Protein AF-A0A2A4M118-F1 (afdb_monomer)

Sequence (216 aa):
MPDFKIQFKVFEGPMDLLLFLVKKQEVDIYEVNMTRLAAQFIEYVELMKQLDLEQAGEFIVMASTLMYIKSRELLPVDEQVEDTEDDDAADPRWDLIRRLVEFKRFKDASDDLQRLEIEREKVYTRRPGSIPIDPLPMGNRLEASIFDLVGAVNELLRRVAEREAAKGEIVEDRWSISEKIVAIRERLGQAGRLKFSELFDGARSRGEVVATFLAL

Secondary structure (DSSP, 8-state):
-----------SSHHHHHHHHHHHTTS-GGG--HHHHHHHHHHHHHHHHTT--TT-HHHHHHHHHHHHHHHHHHS-GGGS---TT-TT---HHHHHHHHHHHHHHHHHHHHHHHHHHHHHHT-PPPPPP----------S-----HHHHHHHHHHHHHHHHHHHHTS---------HHHHHHHHHHHHHHHS---GGGGSTT--SHHHHHHHHHT-

Nearest PDB structures (foldseek):
  3w6j-assembly1_A  TM=7.726E-01  e=1.528E-07  Geobacillus stearothermophilus
  4i98-assembly1_A  TM=7.739E-01  e=1.859E-06  Streptococcus pneumoniae P1031

Radius of gyration: 27.55 Å; Cα contacts (8 Å, |Δi|>4): 90; chains: 1; bounding box: 67×56×70 Å

Solvent-accessible surface area (backbone atoms only — not comparable to full-atom values): 13512 Å² total; per-residue (Å²): 130,88,82,81,79,79,78,72,82,87,61,96,43,56,67,54,48,48,53,50,52,44,59,73,67,77,53,56,78,92,70,58,58,59,61,60,51,35,52,53,49,48,54,51,52,53,60,43,53,78,76,53,70,93,79,48,70,64,45,50,57,50,48,52,52,36,50,50,52,39,51,61,73,72,44,57,82,91,69,49,81,73,67,91,84,49,100,76,67,68,61,72,64,58,58,52,44,52,52,50,54,54,49,48,54,52,51,55,52,47,54,53,49,51,53,51,48,58,59,49,70,74,58,83,77,81,77,79,74,88,70,88,67,77,81,68,88,72,67,96,66,81,88,70,50,73,64,56,52,53,51,53,49,52,55,50,51,52,55,47,51,60,51,44,74,73,44,93,69,90,72,90,68,87,64,56,42,70,60,37,33,52,54,51,51,53,52,42,72,74,57,75,66,78,59,79,67,69,78,49,76,80,56,84,46,71,62,43,48,52,28,48,58,76,34,110

pLDDT: mean 75.34, std 14.45, range [36.56, 95.44]

Structure (mmCIF, N/CA/C/O backbone):
data_AF-A0A2A4M118-F1
#
_entry.id   AF-A0A2A4M118-F1
#
loop_
_atom_site.group_PDB
_atom_site.id
_atom_site.type_symbol
_atom_site.label_atom_id
_atom_site.label_alt_id
_atom_site.label_comp_id
_atom_site.label_asym_id
_atom_site.label_entity_id
_atom_site.label_seq_id
_atom_site.pdbx_PDB_ins_code
_atom_site.Cartn_x
_atom_site.Cartn_y
_atom_site.Cartn_z
_atom_site.occupancy
_atom_site.B_iso_or_equiv
_atom_site.auth_seq_id
_atom_site.auth_comp_id
_atom_site.auth_asym_id
_atom_site.auth_atom_id
_atom_site.pdbx_PDB_model_num
ATOM 1 N N . MET A 1 1 ? 6.206 -31.472 19.819 1.00 39.00 1 MET A N 1
ATOM 2 C CA . MET A 1 1 ? 4.958 -31.058 19.141 1.00 39.00 1 MET A CA 1
ATOM 3 C C . MET A 1 1 ? 5.372 -30.364 17.856 1.00 39.00 1 MET A C 1
ATOM 5 O O . MET A 1 1 ? 6.369 -29.656 17.921 1.00 39.00 1 MET A O 1
ATOM 9 N N . PRO A 1 2 ? 4.746 -30.623 16.698 1.00 37.69 2 PRO A N 1
ATOM 10 C CA . PRO A 1 2 ? 5.131 -29.930 15.475 1.00 37.69 2 PRO A CA 1
ATOM 11 C C . PRO A 1 2 ? 4.794 -28.442 15.628 1.00 37.69 2 PRO A C 1
ATOM 13 O O . PRO A 1 2 ? 3.648 -28.101 15.915 1.00 37.69 2 PRO A O 1
ATOM 16 N N . ASP A 1 3 ? 5.806 -27.585 15.488 1.00 38.34 3 ASP A N 1
ATOM 17 C CA . ASP A 1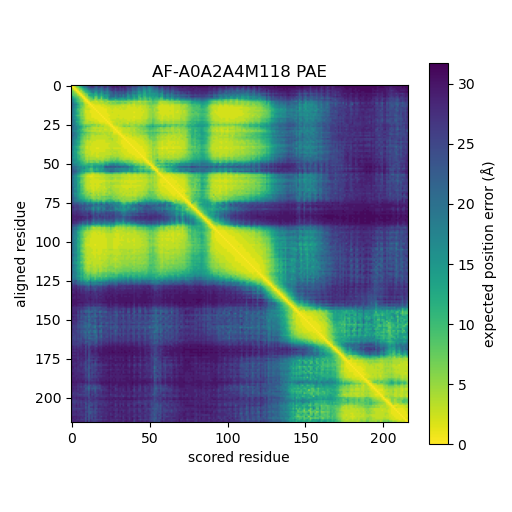 3 ? 5.659 -26.131 15.409 1.00 38.34 3 ASP A CA 1
ATOM 18 C C . ASP A 1 3 ? 4.758 -25.792 14.218 1.00 38.34 3 ASP A C 1
ATOM 20 O O . ASP A 1 3 ? 5.162 -25.898 13.055 1.00 38.34 3 ASP A O 1
ATOM 24 N N . PHE A 1 4 ? 3.515 -25.403 14.493 1.00 36.56 4 PHE A N 1
ATOM 25 C CA . PHE A 1 4 ? 2.652 -24.809 13.483 1.00 36.56 4 PHE A CA 1
ATOM 26 C C . PHE A 1 4 ? 3.193 -23.413 13.164 1.00 36.56 4 PHE A C 1
ATOM 28 O O . PHE A 1 4 ? 2.868 -22.437 13.836 1.00 36.56 4 PHE A O 1
ATOM 35 N N . LYS A 1 5 ? 4.025 -23.306 12.122 1.00 38.84 5 LYS A N 1
ATOM 36 C CA . LYS A 1 5 ? 4.366 -22.016 11.510 1.00 38.84 5 LYS A CA 1
ATOM 37 C C . LYS A 1 5 ? 3.115 -21.450 10.841 1.00 38.84 5 LYS A C 1
ATOM 39 O O . LYS A 1 5 ? 2.825 -21.762 9.688 1.00 38.84 5 LYS A O 1
ATOM 44 N N . ILE A 1 6 ? 2.367 -20.629 11.571 1.00 44.00 6 ILE A N 1
ATOM 45 C CA . ILE A 1 6 ? 1.340 -19.763 10.991 1.00 44.00 6 ILE A CA 1
ATOM 46 C C . ILE A 1 6 ? 2.094 -18.730 10.150 1.00 44.00 6 ILE A C 1
ATOM 48 O O . ILE A 1 6 ? 2.680 -17.791 10.680 1.00 44.00 6 ILE A O 1
ATOM 52 N N . GLN A 1 7 ? 2.169 -18.953 8.838 1.00 45.62 7 GLN A N 1
ATOM 53 C CA . GLN A 1 7 ? 2.727 -17.969 7.917 1.00 45.62 7 GLN A CA 1
ATOM 54 C C . GLN A 1 7 ? 1.735 -16.813 7.800 1.00 45.62 7 GLN A C 1
ATOM 56 O O . GLN A 1 7 ? 0.622 -16.982 7.297 1.00 45.62 7 GLN A O 1
ATOM 61 N N . PHE A 1 8 ? 2.137 -15.642 8.284 1.00 55.69 8 PHE A N 1
ATOM 62 C CA . PHE A 1 8 ? 1.405 -14.406 8.051 1.00 55.69 8 PHE A CA 1
ATOM 63 C C . PHE A 1 8 ? 1.456 -14.075 6.564 1.00 55.69 8 PHE A C 1
ATOM 65 O O . PHE A 1 8 ? 2.487 -14.258 5.913 1.00 55.69 8 PHE A O 1
ATOM 72 N N . LYS A 1 9 ? 0.344 -13.573 6.017 1.00 63.03 9 LYS A N 1
ATOM 73 C CA . LYS A 1 9 ? 0.425 -12.842 4.753 1.00 63.03 9 LYS A CA 1
ATOM 74 C C . LYS A 1 9 ? 1.313 -11.629 5.018 1.00 63.03 9 LYS A C 1
ATOM 76 O O . LYS A 1 9 ? 1.072 -10.903 5.976 1.00 63.03 9 LYS A O 1
ATOM 81 N N . VAL A 1 10 ? 2.357 -11.458 4.213 1.00 68.56 10 VAL A N 1
ATOM 82 C CA . VAL A 1 10 ? 3.201 -10.265 4.278 1.00 68.56 10 VAL A CA 1
ATOM 83 C C . VAL A 1 10 ? 2.352 -9.110 3.761 1.00 68.56 10 VAL A C 1
ATOM 85 O O . VAL A 1 10 ? 1.980 -9.105 2.590 1.00 68.56 10 VAL A O 1
ATOM 88 N N . PHE A 1 11 ? 1.974 -8.200 4.655 1.00 77.25 11 PHE A N 1
ATOM 89 C CA . PHE A 1 11 ? 1.256 -6.979 4.299 1.00 77.25 11 PHE A CA 1
ATOM 90 C C . PHE A 1 11 ? 2.264 -5.878 3.998 1.00 77.25 11 PHE A C 1
ATOM 92 O O . PHE A 1 11 ? 3.274 -5.756 4.688 1.00 77.25 11 PHE A O 1
ATOM 99 N N . GLU A 1 12 ? 1.965 -5.046 3.006 1.00 77.38 12 GLU A N 1
ATOM 100 C CA . GLU A 1 12 ? 2.832 -3.922 2.614 1.00 77.38 12 GLU A CA 1
ATOM 101 C C . GLU A 1 12 ? 2.689 -2.703 3.547 1.00 77.38 12 GLU A C 1
ATOM 103 O O . GLU A 1 12 ? 3.333 -1.680 3.335 1.00 77.38 12 GLU A O 1
ATOM 108 N N . GLY A 1 13 ? 1.839 -2.794 4.577 1.00 86.06 13 GLY A N 1
ATOM 109 C CA . GLY A 1 13 ? 1.644 -1.752 5.585 1.00 86.06 13 GLY A CA 1
ATOM 110 C C . GLY A 1 13 ? 0.314 -1.878 6.343 1.00 86.06 13 GLY A C 1
ATOM 111 O O . GLY A 1 13 ? -0.480 -2.791 6.086 1.00 86.06 13 GLY A O 1
ATOM 112 N N . PRO A 1 14 ? 0.018 -0.944 7.267 1.00 88.19 14 PRO A N 1
ATOM 113 C CA . PRO A 1 14 ? -1.192 -0.995 8.090 1.00 88.19 14 PRO A CA 1
ATOM 114 C C . PRO A 1 14 ? -2.486 -0.800 7.288 1.00 88.19 14 PRO A C 1
ATOM 116 O O . PRO A 1 14 ? -3.517 -1.365 7.645 1.00 88.19 14 PRO A O 1
ATOM 119 N N . MET A 1 15 ? -2.445 -0.031 6.196 1.00 90.19 15 MET A N 1
ATOM 120 C CA . MET A 1 15 ? -3.621 0.207 5.351 1.00 90.19 15 MET A CA 1
ATOM 121 C C . MET A 1 15 ? -4.040 -1.047 4.573 1.00 90.19 15 MET A C 1
ATOM 123 O O . MET A 1 15 ? -5.230 -1.323 4.438 1.00 90.19 15 MET A O 1
ATOM 127 N N . ASP A 1 16 ? -3.065 -1.837 4.121 1.00 88.88 16 ASP A N 1
ATOM 128 C CA . ASP A 1 16 ? -3.297 -3.109 3.432 1.00 88.88 16 ASP A CA 1
ATOM 129 C C . ASP A 1 16 ? -3.915 -4.147 4.382 1.00 88.88 16 ASP A C 1
ATOM 131 O O . ASP A 1 16 ? -4.903 -4.808 4.052 1.00 88.88 16 ASP A O 1
ATOM 135 N N . LEU A 1 17 ? -3.420 -4.204 5.626 1.00 88.56 17 LEU A N 1
ATOM 136 C CA . LEU A 1 17 ? -4.032 -5.018 6.677 1.00 88.56 17 LEU A CA 1
ATOM 137 C C . LEU A 1 17 ? -5.476 -4.582 6.967 1.00 88.56 17 LEU A C 1
ATOM 139 O O . LEU A 1 17 ? -6.367 -5.429 7.057 1.00 88.56 17 LEU A O 1
ATOM 143 N N . LEU A 1 18 ? -5.737 -3.278 7.090 1.00 90.50 18 LEU A N 1
ATOM 144 C CA . LEU A 1 18 ? -7.097 -2.778 7.299 1.00 90.50 18 LEU A CA 1
ATOM 145 C C . LEU A 1 18 ? -8.015 -3.157 6.138 1.00 90.50 18 LEU A C 1
ATOM 147 O O . LEU A 1 18 ? -9.096 -3.690 6.380 1.00 90.50 18 LEU A O 1
ATOM 151 N N . LEU A 1 19 ? -7.580 -2.963 4.892 1.00 90.00 19 LEU A N 1
ATOM 152 C CA . LEU A 1 19 ? -8.358 -3.333 3.711 1.00 90.00 19 LEU A CA 1
ATOM 153 C C . LEU A 1 19 ? -8.676 -4.836 3.690 1.00 90.00 19 LEU A C 1
ATOM 155 O O . LEU A 1 19 ? -9.807 -5.231 3.391 1.00 90.00 19 LEU A O 1
ATOM 159 N N . PHE A 1 20 ? -7.711 -5.678 4.069 1.00 89.50 20 PHE A N 1
ATOM 160 C CA . PHE A 1 20 ? -7.923 -7.114 4.236 1.00 89.50 20 PHE A CA 1
ATOM 161 C C . PHE A 1 20 ? -8.974 -7.430 5.311 1.00 89.50 20 PHE A C 1
ATOM 163 O O . PHE A 1 20 ? -9.851 -8.266 5.077 1.00 89.50 20 PHE A O 1
ATOM 170 N N . LEU A 1 21 ? -8.920 -6.763 6.466 1.00 88.94 21 LEU A N 1
ATOM 171 C CA . LEU A 1 21 ? -9.895 -6.946 7.543 1.00 88.94 21 LEU A CA 1
ATOM 172 C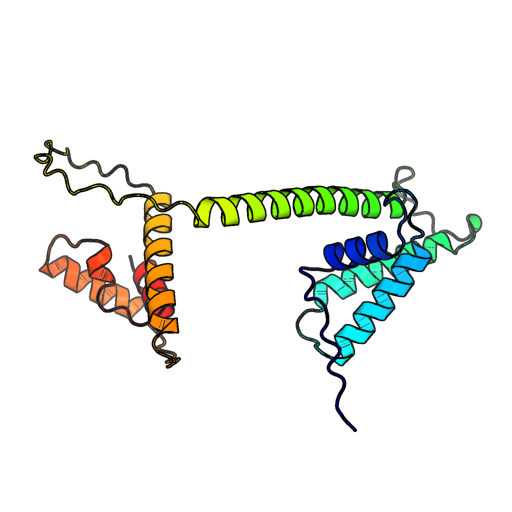 C . LEU A 1 21 ? -11.300 -6.487 7.131 1.00 88.94 21 LEU A C 1
ATOM 174 O O . LEU A 1 21 ? -12.262 -7.205 7.405 1.00 88.94 21 LEU A O 1
ATOM 178 N N . VAL A 1 22 ? -11.428 -5.362 6.416 1.00 89.81 22 VAL A N 1
ATOM 179 C CA . VAL A 1 22 ? -12.720 -4.917 5.863 1.00 89.81 22 VAL A CA 1
ATOM 180 C C . VAL A 1 22 ? -13.265 -5.955 4.884 1.00 89.81 22 VAL A C 1
ATOM 182 O O . VAL A 1 22 ? -14.412 -6.381 5.006 1.00 89.81 22 VAL A O 1
ATOM 185 N N . LYS A 1 23 ? -12.424 -6.453 3.969 1.00 87.62 23 LYS A N 1
ATOM 186 C CA . LYS A 1 23 ? -12.812 -7.498 3.011 1.00 87.62 23 LYS A CA 1
ATOM 187 C C . LYS A 1 23 ? -13.257 -8.790 3.706 1.00 87.62 23 LYS A C 1
ATOM 189 O O . LYS A 1 23 ? -14.189 -9.434 3.240 1.00 87.62 23 LYS A O 1
ATOM 194 N N . LYS A 1 24 ? -12.626 -9.157 4.828 1.00 86.81 24 LYS A N 1
ATOM 195 C CA . LYS A 1 24 ? -12.987 -10.333 5.640 1.00 86.81 24 LYS A CA 1
ATOM 196 C C . LYS A 1 24 ? -14.356 -10.197 6.320 1.00 86.81 24 LYS A C 1
ATOM 198 O O . LYS A 1 24 ? -14.973 -11.214 6.616 1.00 86.81 24 LYS A O 1
ATOM 203 N N . GLN A 1 25 ? -14.812 -8.975 6.593 1.00 85.94 25 GLN A N 1
ATOM 204 C CA . GLN A 1 25 ? -16.131 -8.723 7.181 1.00 85.94 25 GLN A CA 1
ATOM 205 C C . GLN A 1 25 ? -17.271 -8.765 6.149 1.00 85.94 25 GLN A C 1
ATOM 207 O O . GLN A 1 25 ? -18.424 -8.765 6.562 1.00 85.94 25 GLN A O 1
ATOM 212 N N . GLU A 1 26 ? -16.965 -8.821 4.845 1.00 83.38 26 GLU A N 1
ATOM 213 C CA . GLU A 1 26 ? -17.951 -8.846 3.747 1.00 83.38 26 GLU A CA 1
ATOM 214 C C . GLU A 1 26 ? -18.943 -7.664 3.769 1.00 83.38 26 GLU A C 1
ATOM 216 O O . GLU A 1 26 ? -20.076 -7.777 3.308 1.00 83.38 26 GLU A O 1
ATOM 221 N N . VAL A 1 27 ? -18.508 -6.514 4.290 1.00 84.38 27 VAL A N 1
ATOM 222 C CA . VAL A 1 27 ? -19.291 -5.269 4.361 1.00 84.38 27 VAL A CA 1
ATOM 223 C C . VAL A 1 27 ? -18.729 -4.202 3.426 1.00 84.38 27 VAL A C 1
ATOM 225 O O . VAL A 1 27 ? -17.556 -4.254 3.041 1.00 84.38 27 VAL A O 1
ATOM 228 N N . ASP A 1 28 ? -19.556 -3.213 3.077 1.00 85.94 28 ASP A N 1
ATOM 229 C CA . ASP A 1 28 ? -19.074 -2.016 2.392 1.00 85.94 28 ASP A CA 1
ATOM 230 C C . ASP A 1 28 ? -18.078 -1.260 3.294 1.00 85.94 28 ASP A C 1
ATOM 232 O O . ASP A 1 28 ? -18.237 -1.182 4.515 1.00 85.94 28 ASP A O 1
ATOM 236 N N . ILE A 1 29 ? -17.044 -0.684 2.684 1.00 85.12 29 ILE A N 1
ATOM 237 C CA . ILE A 1 29 ? -16.023 0.129 3.353 1.00 85.12 29 ILE A CA 1
ATOM 238 C C . ILE A 1 29 ? -16.666 1.342 4.038 1.00 85.12 29 ILE A C 1
ATOM 240 O O . ILE A 1 29 ? -16.180 1.770 5.084 1.00 85.12 29 ILE A O 1
ATOM 244 N N . TYR A 1 30 ? -17.769 1.866 3.494 1.00 86.50 30 TYR A N 1
ATOM 245 C CA . TYR A 1 30 ? -18.514 2.974 4.102 1.00 86.50 30 TYR A CA 1
ATOM 246 C C . TYR A 1 30 ? -19.354 2.561 5.322 1.00 86.50 30 TYR A C 1
ATOM 248 O O . TYR A 1 30 ? -19.707 3.414 6.132 1.00 86.50 30 TYR A O 1
ATOM 256 N N . GLU A 1 31 ? -19.651 1.270 5.482 1.00 84.81 31 GLU A N 1
ATOM 257 C CA . GLU A 1 31 ? -20.516 0.740 6.549 1.00 84.81 31 GLU A CA 1
ATOM 258 C C . GLU A 1 31 ? -19.735 -0.041 7.618 1.00 84.81 31 GLU A C 1
ATOM 260 O O . GLU A 1 31 ? -20.314 -0.661 8.516 1.00 84.81 31 GLU A O 1
ATOM 265 N N . VAL A 1 32 ? -18.402 -0.025 7.545 1.00 85.56 32 VAL A N 1
ATOM 266 C CA . VAL A 1 32 ? -17.562 -0.811 8.446 1.00 85.56 32 VAL A CA 1
ATOM 267 C C . VAL A 1 32 ? -17.699 -0.354 9.903 1.00 85.56 32 VAL A C 1
ATOM 269 O O . VAL A 1 32 ? -17.632 0.831 10.248 1.00 85.56 32 VAL A O 1
ATOM 272 N N . ASN A 1 33 ? -17.848 -1.327 10.804 1.00 86.00 33 ASN A N 1
ATOM 273 C CA . ASN A 1 33 ? -17.844 -1.067 12.237 1.00 86.00 33 ASN A CA 1
ATOM 274 C C . ASN A 1 33 ? -16.400 -0.835 12.721 1.00 86.00 33 ASN A C 1
ATOM 276 O O . ASN A 1 33 ? -15.624 -1.786 12.861 1.00 86.00 33 ASN A O 1
ATOM 280 N N . MET A 1 34 ? -16.055 0.425 13.004 1.00 84.12 34 MET A N 1
ATOM 281 C CA . MET A 1 34 ? -14.698 0.824 13.400 1.00 84.12 34 MET A CA 1
ATOM 282 C C . MET A 1 34 ? -14.252 0.180 14.705 1.00 84.12 34 MET A C 1
ATOM 284 O O . MET A 1 34 ? -13.118 -0.281 14.806 1.00 84.12 34 MET A O 1
ATOM 288 N N . THR A 1 35 ? -15.149 0.054 15.680 1.00 85.19 35 THR A N 1
ATOM 289 C CA . THR A 1 35 ? -14.856 -0.629 16.942 1.00 85.19 35 THR A CA 1
ATOM 290 C C . THR A 1 35 ? -14.417 -2.088 16.733 1.00 85.19 35 THR A C 1
ATOM 292 O O . THR A 1 35 ? -13.444 -2.540 17.350 1.00 85.19 35 THR A O 1
ATOM 295 N N . ARG A 1 36 ? -15.099 -2.835 15.852 1.00 86.56 36 ARG A N 1
ATOM 296 C CA . ARG A 1 36 ? -14.718 -4.215 15.497 1.00 86.56 36 ARG A CA 1
ATOM 297 C C . ARG A 1 36 ? -13.419 -4.255 14.700 1.00 86.56 36 ARG A C 1
ATOM 299 O O . ARG A 1 36 ? -12.570 -5.098 14.984 1.00 86.56 36 ARG A O 1
ATOM 306 N N . LEU A 1 37 ? -13.258 -3.346 13.740 1.00 88.69 37 LEU A N 1
ATOM 307 C CA . LEU A 1 37 ? -12.054 -3.244 12.918 1.00 88.69 37 LEU A CA 1
ATOM 308 C C . LEU A 1 37 ? -10.812 -2.956 13.776 1.00 88.69 37 LEU A C 1
ATOM 310 O O . LEU A 1 37 ? -9.802 -3.640 13.639 1.00 88.69 37 LEU A O 1
ATOM 314 N N . ALA A 1 38 ? -10.917 -2.019 14.720 1.00 88.69 38 ALA A N 1
ATOM 315 C CA . ALA A 1 38 ? -9.865 -1.679 15.672 1.00 88.69 38 ALA A CA 1
ATOM 316 C C . ALA A 1 38 ? -9.464 -2.880 16.540 1.00 88.69 38 ALA A C 1
ATOM 318 O O . ALA A 1 38 ? -8.277 -3.149 16.707 1.00 88.69 38 ALA A O 1
ATOM 319 N N . ALA A 1 39 ? -10.440 -3.630 17.065 1.00 89.06 39 ALA A N 1
ATOM 320 C CA . ALA A 1 39 ? -10.161 -4.819 17.870 1.00 89.06 39 ALA A CA 1
ATOM 321 C C . ALA A 1 39 ? -9.404 -5.892 17.068 1.00 89.06 39 ALA A C 1
ATOM 323 O O . ALA A 1 39 ? -8.395 -6.410 17.541 1.00 89.06 39 ALA A O 1
ATOM 324 N N . GLN A 1 40 ? -9.849 -6.169 15.838 1.00 88.88 40 GLN A N 1
ATOM 325 C CA . GLN A 1 40 ? -9.202 -7.136 14.946 1.00 88.88 40 GLN A CA 1
ATOM 326 C C . GLN A 1 40 ? -7.800 -6.690 14.521 1.00 88.88 40 GLN A C 1
ATOM 328 O O . GLN A 1 40 ? -6.893 -7.514 14.441 1.00 88.88 40 GLN A O 1
ATOM 333 N N . PHE A 1 41 ? -7.608 -5.396 14.259 1.00 89.62 41 PHE A N 1
ATOM 334 C CA . PHE A 1 41 ? -6.305 -4.843 13.904 1.00 89.62 41 PHE A CA 1
ATOM 335 C C . PHE A 1 41 ? -5.296 -5.027 15.041 1.00 89.62 41 PHE A C 1
ATOM 337 O O . PHE A 1 41 ? -4.197 -5.523 14.809 1.00 89.62 41 PHE A O 1
ATOM 344 N N . ILE A 1 42 ? -5.682 -4.687 16.276 1.00 87.81 42 ILE A N 1
ATOM 345 C CA . ILE A 1 42 ? -4.826 -4.846 17.461 1.00 87.81 42 ILE A CA 1
ATOM 346 C C . ILE A 1 42 ? -4.481 -6.321 17.688 1.00 87.81 42 ILE A C 1
ATOM 348 O O . ILE A 1 42 ? -3.318 -6.634 17.925 1.00 87.81 42 ILE A O 1
ATOM 352 N N . GLU A 1 43 ? -5.459 -7.224 17.576 1.00 87.19 43 GLU A N 1
ATOM 353 C CA . GLU A 1 43 ? -5.233 -8.670 17.700 1.00 87.19 43 GLU A CA 1
ATOM 354 C C . GLU A 1 43 ? -4.202 -9.166 16.676 1.00 87.19 43 GLU A C 1
ATOM 356 O O . GLU A 1 43 ? -3.279 -9.906 17.018 1.00 87.19 43 GLU A O 1
ATOM 361 N N . TYR A 1 44 ? -4.316 -8.707 15.428 1.00 84.19 44 TYR A N 1
ATOM 362 C CA . TYR A 1 44 ? -3.401 -9.091 14.360 1.00 84.19 44 TYR A CA 1
ATOM 363 C C . TYR A 1 44 ? -1.986 -8.542 14.575 1.00 84.19 44 TYR A C 1
ATOM 365 O O . TYR A 1 44 ? -1.007 -9.266 14.397 1.00 84.19 44 TYR A O 1
ATOM 373 N N . VAL A 1 45 ? -1.872 -7.281 14.999 1.00 82.00 45 VAL A N 1
ATOM 374 C CA . VAL A 1 45 ? -0.584 -6.650 15.319 1.00 82.00 45 VAL A CA 1
ATOM 375 C C . VAL A 1 45 ? 0.090 -7.346 16.499 1.00 82.00 45 VAL A C 1
ATOM 377 O O . VAL A 1 45 ? 1.298 -7.563 16.463 1.00 82.00 45 VAL A O 1
ATOM 380 N N . GLU A 1 46 ? -0.660 -7.729 17.530 1.00 81.31 46 GLU A N 1
ATOM 381 C CA . GLU A 1 46 ? -0.099 -8.426 18.689 1.00 81.31 46 GLU A CA 1
ATOM 382 C C . GLU A 1 46 ? 0.410 -9.824 18.320 1.00 81.31 46 GLU A C 1
ATOM 384 O O . GLU A 1 46 ? 1.486 -10.237 18.754 1.00 81.31 46 GLU A O 1
ATOM 389 N N . LEU A 1 47 ? -0.311 -10.519 17.440 1.00 79.44 47 LEU A N 1
ATOM 390 C CA . LEU A 1 47 ? 0.112 -11.808 16.909 1.00 79.44 47 LEU A CA 1
ATOM 391 C C . LEU A 1 47 ? 1.363 -11.688 16.016 1.00 79.44 47 LEU A C 1
ATOM 393 O O . LEU A 1 47 ? 2.240 -12.548 16.073 1.00 79.44 47 LEU A O 1
ATOM 397 N N . MET A 1 48 ? 1.488 -10.602 15.244 1.00 72.88 48 MET A N 1
ATOM 398 C CA . MET A 1 48 ? 2.702 -10.298 14.476 1.00 72.88 48 MET A CA 1
ATOM 399 C C . MET A 1 48 ? 3.897 -9.969 15.379 1.00 72.88 48 MET A C 1
ATOM 401 O O . MET A 1 48 ? 4.987 -10.483 15.142 1.00 72.88 48 MET A O 1
ATOM 405 N N . LYS A 1 49 ? 3.705 -9.176 16.443 1.00 71.88 49 LYS A N 1
ATOM 406 C CA . LYS A 1 49 ? 4.774 -8.816 17.397 1.00 71.88 49 LYS A CA 1
ATOM 407 C C . LYS A 1 49 ? 5.400 -10.020 18.096 1.00 71.88 49 LYS A C 1
ATOM 409 O O . LYS A 1 49 ? 6.569 -9.967 18.462 1.00 71.88 49 LYS A O 1
ATOM 414 N N . GLN A 1 50 ? 4.636 -11.093 18.303 1.00 67.88 50 GLN A N 1
ATOM 415 C CA . GLN A 1 50 ? 5.161 -12.337 18.874 1.00 67.88 50 GLN A CA 1
ATOM 416 C C . GLN A 1 50 ? 6.149 -13.051 17.939 1.00 67.88 50 GLN A C 1
ATOM 418 O O . GLN A 1 50 ? 6.887 -13.923 18.395 1.00 67.88 50 GLN A O 1
ATOM 423 N N . LEU A 1 51 ? 6.156 -12.700 16.650 1.00 60.22 51 LEU A N 1
ATOM 424 C CA . LEU A 1 51 ? 6.906 -13.393 15.606 1.00 60.22 51 LEU A CA 1
ATOM 425 C C . LEU A 1 51 ? 7.981 -12.520 14.955 1.00 60.22 51 LEU A C 1
ATOM 427 O O . LEU A 1 51 ? 8.982 -13.079 14.515 1.00 60.22 51 LEU A O 1
ATOM 431 N N . ASP A 1 52 ? 7.811 -11.193 14.914 1.00 62.00 52 ASP A N 1
ATOM 432 C CA . ASP A 1 52 ? 8.822 -10.273 14.383 1.00 62.00 52 ASP A CA 1
ATOM 433 C C . ASP A 1 52 ? 8.617 -8.818 14.864 1.00 62.00 52 ASP A C 1
ATOM 435 O O . ASP A 1 52 ? 7.497 -8.299 14.851 1.00 62.00 52 ASP A O 1
ATOM 439 N N . LEU A 1 53 ? 9.690 -8.145 15.301 1.00 53.00 53 LEU A N 1
ATOM 440 C CA . LEU A 1 53 ? 9.641 -6.813 15.941 1.00 53.00 53 LEU A CA 1
ATOM 441 C C . LEU A 1 53 ? 10.111 -5.675 15.011 1.00 53.00 53 LEU A C 1
ATOM 443 O O . LEU A 1 53 ? 9.804 -4.510 15.267 1.00 53.00 53 LEU A O 1
ATOM 447 N N . GLU A 1 54 ? 10.838 -5.980 13.932 1.00 58.69 54 GLU A N 1
ATOM 448 C CA . GLU A 1 54 ? 11.582 -4.969 13.158 1.00 58.69 54 GLU A CA 1
ATOM 449 C C . GLU A 1 54 ? 10.707 -4.039 12.293 1.00 58.69 54 GLU A C 1
ATOM 451 O O . GLU A 1 54 ? 11.173 -2.980 11.877 1.00 58.69 54 GLU A O 1
ATOM 456 N N . GLN A 1 55 ? 9.427 -4.361 12.062 1.00 57.38 55 GLN A N 1
ATOM 457 C CA . GLN A 1 55 ? 8.586 -3.673 11.064 1.00 57.38 55 GLN A CA 1
ATOM 458 C C . GLN A 1 55 ? 7.418 -2.839 11.649 1.00 57.38 55 GLN A C 1
ATOM 460 O O . GLN A 1 55 ? 6.499 -2.451 10.931 1.00 57.38 55 GLN A O 1
ATOM 465 N N . ALA A 1 56 ? 7.408 -2.553 12.957 1.00 62.44 56 ALA A N 1
ATOM 466 C CA . ALA A 1 56 ? 6.171 -2.178 13.664 1.00 62.44 56 ALA A CA 1
ATOM 467 C C . ALA A 1 56 ? 5.857 -0.669 13.817 1.00 62.44 56 ALA A C 1
ATOM 469 O O . ALA A 1 56 ? 4.806 -0.336 14.367 1.00 62.44 56 ALA A O 1
ATOM 470 N N . GLY A 1 57 ? 6.711 0.255 13.360 1.00 75.19 57 GLY A N 1
ATOM 471 C CA . GLY A 1 57 ? 6.523 1.698 13.608 1.00 75.19 57 GLY A CA 1
ATOM 472 C C . GLY A 1 57 ? 5.186 2.245 13.087 1.00 75.19 57 GLY A C 1
ATOM 473 O O . GLY A 1 57 ? 4.409 2.838 13.836 1.00 75.19 57 GLY A O 1
ATOM 474 N N . GLU A 1 58 ? 4.872 1.976 11.821 1.00 81.06 58 GLU A N 1
ATOM 475 C CA . GLU A 1 58 ? 3.637 2.446 11.176 1.00 81.06 58 GLU A CA 1
ATOM 476 C C . GLU A 1 58 ? 2.379 1.763 11.735 1.00 81.06 58 GLU A C 1
ATOM 478 O O . GLU A 1 58 ? 1.324 2.388 11.868 1.00 81.06 58 GLU A O 1
ATOM 483 N N . PHE A 1 59 ? 2.490 0.491 12.131 1.00 85.31 59 PHE A N 1
ATOM 484 C CA . PHE A 1 59 ? 1.391 -0.256 12.745 1.00 85.31 59 PHE A CA 1
ATOM 485 C C . PHE A 1 59 ? 1.021 0.289 14.125 1.00 85.31 59 PHE A C 1
ATOM 487 O O . PHE A 1 59 ? -0.162 0.330 14.459 1.00 85.31 59 PHE A O 1
ATOM 494 N N . ILE A 1 60 ? 1.998 0.747 14.915 1.00 82.44 60 ILE A N 1
ATOM 495 C CA . ILE A 1 60 ? 1.740 1.361 16.226 1.00 82.44 60 ILE A CA 1
ATOM 496 C C . ILE A 1 60 ? 0.993 2.688 16.065 1.00 82.44 60 ILE A C 1
ATOM 498 O O . ILE A 1 60 ? 0.026 2.929 16.786 1.00 82.44 60 ILE A O 1
ATOM 502 N N . VAL A 1 61 ? 1.395 3.518 15.097 1.00 87.25 61 VAL A N 1
ATOM 503 C CA . VAL A 1 61 ? 0.705 4.784 14.789 1.00 87.25 61 VAL A CA 1
ATOM 504 C C . VAL A 1 61 ? -0.734 4.529 14.334 1.00 87.25 61 VAL A C 1
ATOM 506 O O . VAL A 1 61 ? -1.662 5.235 14.732 1.00 87.25 61 VAL A O 1
ATOM 509 N N . MET A 1 62 ? -0.962 3.489 13.530 1.00 89.62 62 MET A N 1
ATOM 510 C CA . MET A 1 62 ? -2.325 3.123 13.148 1.00 89.62 62 MET A CA 1
ATOM 511 C C . MET A 1 62 ? -3.127 2.567 14.334 1.00 89.62 62 MET A C 1
ATOM 513 O O . MET A 1 62 ? -4.296 2.912 14.502 1.00 89.62 62 MET A O 1
ATOM 517 N N . ALA A 1 63 ? -2.508 1.756 15.198 1.00 88.19 63 ALA A N 1
ATOM 518 C CA . ALA A 1 63 ? -3.161 1.223 16.391 1.00 88.19 63 ALA A CA 1
ATOM 519 C C . ALA A 1 63 ? -3.608 2.343 17.343 1.00 88.19 63 ALA A C 1
ATOM 521 O O . ALA A 1 63 ? -4.739 2.306 17.825 1.00 88.19 63 ALA A O 1
ATOM 522 N N . SER A 1 64 ? -2.769 3.359 17.576 1.00 88.56 64 SER A N 1
ATOM 523 C CA . SER A 1 64 ? -3.145 4.512 18.404 1.00 88.56 64 SER A CA 1
ATOM 524 C C . SER A 1 64 ? -4.288 5.315 17.776 1.00 88.56 64 SER A C 1
ATOM 526 O O . SER A 1 64 ? -5.227 5.682 18.480 1.00 88.56 64 SER A O 1
ATOM 528 N N . THR A 1 65 ? -4.267 5.504 16.453 1.00 89.12 65 THR A N 1
ATOM 529 C CA . THR A 1 65 ? -5.350 6.173 15.709 1.00 89.12 65 THR A CA 1
ATOM 530 C C . THR A 1 65 ? -6.680 5.428 15.873 1.00 89.12 65 THR A C 1
ATOM 532 O O . THR A 1 65 ? -7.706 6.030 16.184 1.00 89.12 65 THR A O 1
ATOM 535 N N . LEU A 1 66 ? -6.670 4.101 15.736 1.00 88.94 66 LEU A N 1
ATOM 536 C CA . LEU A 1 66 ? -7.863 3.266 15.907 1.00 88.94 66 LEU A CA 1
ATOM 537 C C . LEU A 1 66 ? -8.363 3.245 17.356 1.00 88.94 66 LEU A C 1
ATOM 539 O O . LEU A 1 66 ? -9.572 3.241 17.584 1.00 88.94 66 LEU A O 1
ATOM 543 N N . MET A 1 67 ? -7.455 3.252 18.338 1.00 87.19 67 MET A N 1
ATOM 544 C CA . MET A 1 67 ? -7.818 3.379 19.753 1.00 87.19 67 MET A CA 1
ATOM 545 C C . MET A 1 67 ? -8.473 4.730 20.048 1.00 87.19 67 MET A C 1
ATOM 547 O O . MET A 1 67 ? -9.478 4.761 20.755 1.00 87.19 67 MET A O 1
ATOM 551 N N . TYR A 1 68 ? -7.952 5.821 19.481 1.00 85.75 68 TYR A N 1
ATOM 552 C CA . TYR A 1 68 ? -8.540 7.155 19.604 1.00 85.75 68 TYR A CA 1
ATOM 553 C C . TYR A 1 68 ? -9.959 7.202 19.020 1.00 85.75 68 TYR A C 1
ATOM 555 O O . TYR A 1 68 ? -10.891 7.618 19.709 1.00 85.75 68 TYR A O 1
ATOM 563 N N . ILE A 1 69 ? -10.144 6.677 17.802 1.00 84.50 69 ILE A N 1
ATOM 564 C CA . ILE A 1 69 ? -11.465 6.574 17.158 1.00 84.50 69 ILE A CA 1
ATOM 565 C C . ILE A 1 69 ? -12.426 5.758 18.032 1.00 84.50 69 ILE A C 1
ATOM 567 O O . ILE A 1 69 ? -13.527 6.214 18.331 1.00 84.50 69 ILE A O 1
ATOM 571 N N . LYS A 1 70 ? -11.999 4.582 18.509 1.00 84.12 70 LYS A N 1
ATOM 572 C CA . LYS A 1 70 ? -12.820 3.719 19.371 1.00 84.12 70 LYS A CA 1
ATOM 573 C C . LYS A 1 70 ? -13.184 4.396 20.697 1.00 84.12 70 LYS A C 1
ATOM 575 O O . LYS A 1 70 ? -14.297 4.219 21.179 1.00 84.12 70 LYS A O 1
ATOM 580 N N . SER A 1 71 ? -12.262 5.149 21.298 1.00 84.56 71 SER A N 1
ATOM 581 C CA . SER A 1 71 ? -12.525 5.877 22.542 1.00 84.56 71 SER A CA 1
ATOM 582 C C . SER A 1 71 ? -13.592 6.950 22.340 1.00 84.56 71 SER A C 1
ATOM 584 O O . SER A 1 71 ? -14.512 7.028 23.146 1.00 84.56 71 SER A O 1
ATOM 586 N N . ARG A 1 72 ? -13.510 7.736 21.255 1.00 79.94 72 ARG A N 1
ATOM 587 C CA . ARG A 1 72 ? -14.522 8.757 20.928 1.00 79.94 72 ARG A CA 1
ATOM 588 C C . ARG A 1 72 ? -15.887 8.146 20.610 1.00 79.94 72 ARG A C 1
ATOM 590 O O . ARG A 1 72 ? -16.891 8.685 21.053 1.00 79.94 72 ARG A O 1
ATOM 597 N N . GLU A 1 73 ? -15.932 7.014 19.902 1.00 77.31 73 GLU A N 1
ATOM 598 C CA . GLU A 1 73 ? -17.191 6.317 19.586 1.00 77.31 73 GLU A CA 1
ATOM 599 C C . GLU A 1 73 ? -17.930 5.780 20.819 1.00 77.31 73 GLU A C 1
ATOM 601 O O . GLU A 1 73 ? -19.156 5.682 20.805 1.00 77.31 73 GLU A O 1
ATOM 606 N N . LEU A 1 74 ? -17.196 5.362 21.854 1.00 77.06 74 LEU A N 1
ATOM 607 C CA . LEU A 1 74 ? -17.775 4.739 23.046 1.00 77.06 74 LEU A CA 1
ATOM 608 C C . LEU A 1 74 ? -18.166 5.750 24.132 1.00 77.06 74 LEU A C 1
ATOM 610 O O . LEU A 1 74 ? -18.914 5.384 25.040 1.00 77.06 74 LEU A O 1
ATOM 614 N N . LEU A 1 75 ? -17.660 6.983 24.064 1.00 75.06 75 LEU A N 1
ATOM 615 C CA . LEU A 1 75 ? -17.957 8.027 25.042 1.00 75.06 75 LEU A CA 1
ATOM 616 C C . LEU A 1 75 ? -19.340 8.655 24.780 1.00 75.06 75 LEU A C 1
ATOM 618 O O . LEU A 1 75 ? -19.659 8.959 23.624 1.00 75.06 75 LEU A O 1
ATOM 622 N N . PRO A 1 76 ? -20.157 8.880 25.831 1.00 66.94 76 PRO A N 1
ATOM 623 C CA . PRO A 1 76 ? -21.368 9.693 25.738 1.00 66.94 76 PRO A CA 1
ATOM 624 C C . PRO A 1 76 ? -2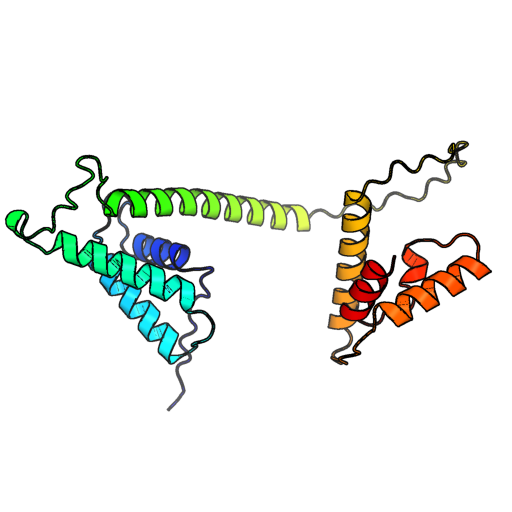1.047 11.066 25.142 1.00 66.94 76 PRO A C 1
ATOM 626 O O . PRO A 1 76 ? -19.989 11.616 25.430 1.00 66.94 76 PRO A O 1
ATOM 629 N N . VAL A 1 77 ? -21.963 11.626 24.344 1.00 63.34 77 VAL A N 1
ATOM 630 C CA . VAL A 1 77 ? -21.756 12.906 23.632 1.00 63.34 77 VAL A CA 1
ATOM 631 C C . VAL A 1 77 ? -21.340 14.034 24.590 1.00 63.34 77 VAL A C 1
ATOM 633 O O . VAL A 1 77 ? -20.494 14.841 24.237 1.00 63.34 77 VAL A O 1
ATOM 636 N N . ASP A 1 78 ? -21.837 14.013 25.831 1.00 59.91 78 ASP A N 1
ATOM 637 C CA . ASP A 1 78 ? -21.530 15.006 26.872 1.00 59.91 78 ASP A CA 1
ATOM 638 C C . ASP A 1 78 ? -20.121 14.867 27.497 1.00 59.91 78 ASP A C 1
ATOM 640 O O . ASP A 1 78 ? -19.644 15.788 28.156 1.00 59.91 78 ASP A O 1
ATOM 644 N N . GLU A 1 79 ? -19.455 13.718 27.330 1.00 57.97 79 GLU A N 1
ATOM 645 C CA . GLU A 1 79 ? -18.091 13.449 27.828 1.00 57.97 79 GLU A CA 1
ATOM 646 C C . GLU A 1 79 ? -17.044 13.449 26.703 1.00 57.97 79 GLU A C 1
ATOM 648 O O . GLU A 1 79 ? -15.862 13.174 26.937 1.00 57.97 79 GLU A O 1
ATOM 653 N N . GLN A 1 80 ? -17.459 13.737 25.467 1.00 60.53 80 GLN A N 1
ATOM 654 C CA . GLN A 1 80 ? -16.516 13.936 24.378 1.00 60.53 80 GLN A CA 1
ATOM 655 C C . GLN A 1 80 ? -15.750 15.227 24.654 1.00 60.53 80 GLN A C 1
ATOM 657 O O . GLN A 1 80 ? -16.339 16.278 24.884 1.00 60.53 80 GLN A O 1
ATOM 662 N N . VAL A 1 81 ? -14.420 15.138 24.667 1.00 58.47 81 VAL A N 1
ATOM 663 C CA . VAL A 1 81 ? -13.567 16.325 24.725 1.00 58.47 81 VAL A CA 1
ATOM 664 C C . VAL A 1 81 ? -13.870 17.128 23.462 1.00 58.47 81 VAL A C 1
ATOM 666 O O . VAL A 1 81 ? -13.475 16.719 22.371 1.00 58.47 81 VAL A O 1
ATOM 669 N N . GLU A 1 82 ? -14.640 18.207 23.597 1.00 54.34 82 GLU A N 1
ATOM 670 C CA . GLU A 1 82 ? -14.773 19.214 22.551 1.00 54.34 82 GLU A CA 1
ATOM 671 C C . GLU A 1 82 ? -13.369 19.780 22.325 1.00 54.34 82 GLU A C 1
ATOM 673 O O . GLU A 1 82 ? -12.788 20.403 23.216 1.00 54.34 82 GLU A O 1
ATOM 678 N N . ASP A 1 83 ? -12.783 19.507 21.157 1.00 52.91 83 ASP A N 1
ATOM 679 C CA . ASP A 1 83 ? -11.610 20.243 20.702 1.00 52.91 83 ASP A CA 1
ATOM 680 C C . ASP A 1 83 ? -12.076 21.695 20.526 1.00 52.91 83 ASP A C 1
ATOM 682 O O . ASP A 1 83 ? -12.726 22.038 19.543 1.00 52.91 83 ASP A O 1
ATOM 686 N N . THR A 1 84 ? -11.804 22.542 21.521 1.00 45.28 84 THR A N 1
ATOM 687 C CA . THR A 1 84 ? -12.309 23.922 21.652 1.00 45.28 84 THR A CA 1
ATOM 688 C C . THR A 1 84 ? -11.840 24.901 20.562 1.00 45.28 84 THR A C 1
ATOM 690 O O . THR A 1 84 ? -11.902 26.109 20.776 1.00 45.28 84 THR A O 1
ATOM 693 N N . GLU A 1 85 ? -11.363 24.437 19.406 1.00 46.19 85 GLU A N 1
ATOM 694 C CA . GLU A 1 85 ? -10.851 25.312 18.343 1.00 46.19 85 GLU A CA 1
ATOM 695 C C . GLU A 1 85 ? -11.343 25.013 16.918 1.00 46.19 85 GLU A C 1
ATOM 697 O O . GLU A 1 85 ? -11.126 25.868 16.070 1.00 46.19 85 GLU A O 1
ATOM 702 N N . ASP A 1 86 ? -12.077 23.928 16.637 1.00 44.56 86 ASP A N 1
ATOM 703 C CA . ASP A 1 86 ? -12.624 23.695 15.287 1.00 44.56 86 ASP A CA 1
ATOM 704 C C . ASP A 1 86 ? -13.964 22.933 15.325 1.00 44.56 86 ASP A C 1
ATOM 706 O O . ASP A 1 86 ? -14.007 21.703 15.298 1.00 44.56 86 ASP A O 1
ATOM 710 N N . ASP A 1 87 ? -15.078 23.671 15.286 1.00 45.28 87 ASP A N 1
ATOM 711 C CA . ASP A 1 87 ? -16.436 23.134 15.047 1.00 45.28 87 ASP 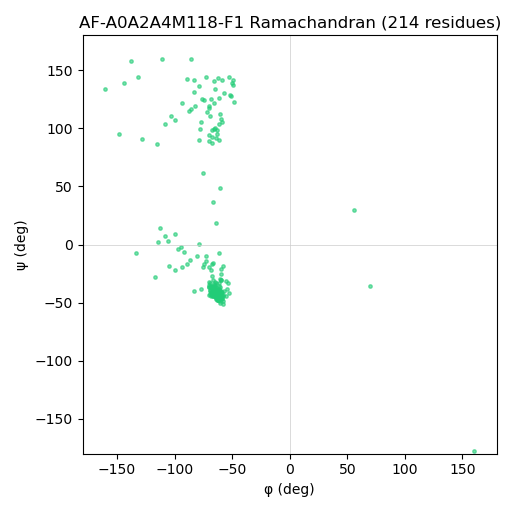A CA 1
ATOM 712 C C . ASP A 1 87 ? -16.583 22.450 13.661 1.00 45.28 87 ASP A C 1
ATOM 714 O O . ASP A 1 87 ? -17.595 21.812 13.374 1.00 45.28 87 ASP A O 1
ATOM 718 N N . ASP A 1 88 ? -15.557 22.550 12.805 1.00 47.56 88 ASP A N 1
ATOM 719 C CA . ASP A 1 88 ? -15.452 21.904 11.491 1.00 47.56 88 ASP A CA 1
ATOM 720 C C . ASP A 1 88 ? -14.582 20.626 11.505 1.00 47.56 88 ASP A C 1
ATOM 722 O O . ASP A 1 88 ? -14.272 20.075 10.440 1.00 47.56 88 ASP A O 1
ATOM 726 N N . ALA A 1 89 ? -14.167 20.127 12.678 1.00 55.25 89 ALA A N 1
ATOM 727 C CA . ALA A 1 89 ? -13.397 18.888 12.783 1.00 55.25 89 ALA A CA 1
ATOM 728 C C . ALA A 1 89 ? -14.227 17.692 12.276 1.00 55.25 89 ALA A C 1
ATOM 730 O O . ALA A 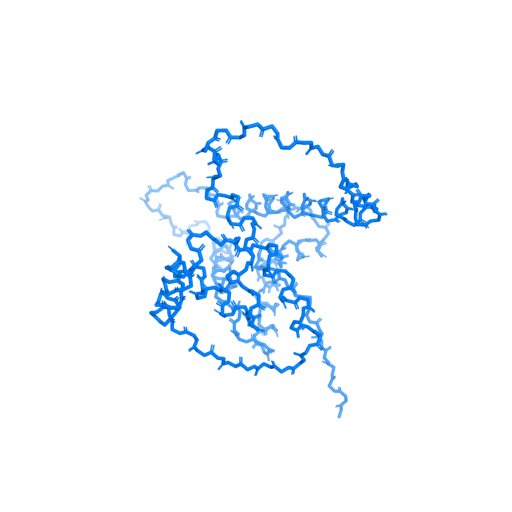1 89 ? -15.035 17.104 12.997 1.00 55.25 89 ALA A O 1
ATOM 731 N N . ALA A 1 90 ? -14.028 17.340 11.002 1.00 60.97 90 ALA A N 1
ATOM 732 C CA . ALA A 1 90 ? -14.638 16.181 10.367 1.00 60.97 90 ALA A CA 1
ATOM 733 C C . ALA A 1 90 ? -14.446 14.934 11.245 1.00 60.97 90 ALA A C 1
ATOM 735 O O . ALA A 1 90 ? -13.364 14.714 11.789 1.00 60.97 90 ALA A O 1
ATOM 736 N N . ASP A 1 91 ? -15.497 14.115 11.378 1.00 73.75 91 ASP A N 1
ATOM 737 C CA . ASP A 1 91 ? -15.444 12.883 12.172 1.00 73.75 91 ASP A CA 1
ATOM 738 C C . ASP A 1 91 ? -14.186 12.078 11.778 1.00 73.75 91 ASP A C 1
ATOM 740 O O . ASP A 1 91 ? -14.027 11.732 10.598 1.00 73.75 91 ASP A O 1
ATOM 744 N N . PRO A 1 92 ? -13.291 11.753 12.732 1.00 75.81 92 PRO A N 1
ATOM 745 C CA . PRO A 1 92 ? -12.034 11.060 12.447 1.00 75.81 92 PRO A CA 1
ATOM 746 C C . PRO A 1 92 ? -12.243 9.705 11.749 1.00 75.81 92 PRO A C 1
ATOM 748 O O . PRO A 1 92 ? -11.329 9.180 11.102 1.00 75.81 92 PRO A O 1
ATOM 751 N N . ARG A 1 93 ? -13.454 9.136 11.824 1.00 81.94 93 ARG A N 1
ATOM 752 C CA . ARG A 1 93 ? -13.849 7.956 11.047 1.00 81.94 93 ARG A CA 1
ATOM 753 C C . ARG A 1 93 ? -13.858 8.221 9.546 1.00 81.94 93 ARG A C 1
ATOM 755 O O . ARG A 1 93 ? -13.362 7.384 8.789 1.00 81.94 93 ARG A O 1
ATOM 762 N N . TRP A 1 94 ? -14.415 9.351 9.112 1.00 84.50 94 TRP A N 1
ATOM 763 C CA . TRP A 1 94 ? -14.540 9.693 7.693 1.00 84.50 94 TRP A CA 1
ATOM 764 C C . TRP A 1 94 ? -13.176 9.890 7.044 1.00 84.50 94 TRP A C 1
ATOM 766 O O . TRP A 1 94 ? -12.965 9.432 5.919 1.00 84.50 94 TRP A O 1
ATOM 776 N N . ASP A 1 95 ? -12.227 10.467 7.774 1.00 86.88 95 ASP A N 1
ATOM 777 C CA . ASP A 1 95 ? -10.846 10.599 7.315 1.00 86.88 95 ASP A CA 1
ATOM 778 C C . ASP A 1 95 ? -10.179 9.242 7.079 1.00 86.88 95 ASP A C 1
ATOM 780 O O . ASP A 1 95 ? -9.531 9.034 6.045 1.00 86.88 95 ASP A O 1
ATOM 784 N N . LEU A 1 96 ? -10.364 8.284 7.994 1.00 87.81 96 LEU A N 1
ATOM 785 C CA . LEU A 1 96 ? -9.810 6.940 7.826 1.00 87.81 96 LEU A CA 1
ATOM 786 C C . LEU A 1 96 ? -10.477 6.193 6.661 1.00 87.81 96 LEU A C 1
ATOM 788 O O . LEU A 1 96 ? -9.778 5.585 5.848 1.00 87.81 96 LEU A O 1
ATOM 792 N N . ILE A 1 97 ? -11.805 6.277 6.538 1.00 89.19 97 ILE A N 1
ATOM 793 C CA . ILE A 1 97 ? -12.555 5.680 5.421 1.00 89.19 97 ILE A CA 1
ATOM 794 C C . ILE A 1 97 ? -12.081 6.263 4.088 1.00 89.19 97 ILE A C 1
ATOM 796 O O . ILE A 1 97 ? -11.823 5.517 3.142 1.00 89.19 97 ILE A O 1
ATOM 800 N N . ARG A 1 98 ? -11.898 7.584 4.006 1.00 90.25 98 ARG A N 1
ATOM 801 C CA . ARG A 1 98 ? -11.400 8.251 2.799 1.00 90.25 98 ARG A CA 1
ATOM 802 C C . ARG A 1 98 ? -10.027 7.719 2.388 1.00 90.25 98 ARG A C 1
ATOM 804 O O . ARG A 1 98 ? -9.838 7.381 1.219 1.00 90.25 98 ARG A O 1
ATOM 811 N N . ARG A 1 99 ? -9.097 7.596 3.341 1.00 90.38 99 ARG A N 1
ATOM 812 C CA . ARG A 1 99 ? -7.758 7.030 3.092 1.00 90.38 99 ARG A CA 1
ATOM 813 C C . ARG A 1 99 ? -7.826 5.563 2.654 1.00 90.38 99 ARG A C 1
ATOM 815 O O . ARG A 1 99 ? -7.100 5.179 1.742 1.00 90.38 99 ARG A O 1
ATOM 822 N N . LEU A 1 100 ? -8.718 4.762 3.245 1.00 91.12 100 LEU A N 1
ATOM 823 C CA . LEU A 1 100 ? -8.948 3.367 2.843 1.00 91.12 100 LEU A CA 1
ATOM 824 C C . LEU A 1 100 ? -9.451 3.255 1.401 1.00 91.12 100 LEU A C 1
ATOM 826 O O . LEU A 1 100 ? -8.956 2.426 0.637 1.00 91.12 100 LEU A O 1
ATOM 830 N N . VAL A 1 101 ? -10.415 4.093 1.015 1.00 92.31 101 VAL A N 1
ATOM 831 C CA . VAL A 1 101 ? -10.962 4.117 -0.349 1.00 92.31 101 VAL A CA 1
ATOM 832 C C . VAL A 1 101 ? -9.896 4.538 -1.357 1.00 92.31 101 VAL A C 1
ATOM 834 O O . VAL A 1 101 ? -9.773 3.923 -2.416 1.00 92.31 101 VAL A O 1
ATOM 837 N N . GLU A 1 102 ? -9.103 5.560 -1.041 1.00 92.75 102 GLU A N 1
ATOM 838 C CA . GLU A 1 102 ? -8.003 6.001 -1.897 1.00 92.75 102 GLU A CA 1
ATOM 839 C C . GLU A 1 102 ? -6.940 4.911 -2.059 1.00 92.75 102 GLU A C 1
ATOM 841 O O . GLU A 1 102 ? -6.575 4.571 -3.185 1.00 92.75 102 GLU A O 1
ATOM 846 N N . PHE A 1 103 ? -6.516 4.294 -0.956 1.00 93.00 103 PHE A N 1
ATOM 847 C CA . PHE A 1 103 ? -5.559 3.194 -0.990 1.00 93.00 103 PHE A CA 1
ATOM 848 C C . PHE A 1 103 ? -6.079 2.007 -1.806 1.00 93.00 103 PHE A C 1
ATOM 850 O O . PHE A 1 103 ? -5.351 1.479 -2.645 1.00 93.00 103 PHE A O 1
ATOM 857 N N . LYS A 1 104 ? -7.355 1.632 -1.637 1.00 92.25 104 LYS A N 1
ATOM 858 C CA . LYS A 1 104 ? -7.989 0.579 -2.441 1.00 92.25 104 LYS A CA 1
ATOM 859 C C . LYS A 1 104 ? -7.890 0.872 -3.936 1.00 92.25 104 LYS A C 1
ATOM 861 O O . LYS A 1 104 ? -7.529 -0.018 -4.694 1.00 92.25 104 LYS A O 1
ATOM 866 N N . ARG A 1 105 ? -8.146 2.114 -4.364 1.00 93.44 105 ARG A N 1
ATOM 867 C CA . ARG A 1 105 ? -8.036 2.491 -5.785 1.00 93.44 105 ARG A CA 1
ATOM 868 C C . ARG A 1 105 ? -6.625 2.271 -6.330 1.00 93.44 105 ARG A C 1
ATOM 870 O O . ARG A 1 105 ? -6.482 1.791 -7.451 1.00 93.44 105 ARG A O 1
ATOM 877 N N . PHE A 1 106 ? -5.594 2.613 -5.558 1.00 93.31 106 PHE A N 1
ATOM 878 C CA . PHE A 1 106 ? -4.206 2.368 -5.955 1.00 93.31 106 PHE A CA 1
ATOM 879 C C . PHE A 1 106 ? -3.845 0.885 -5.935 1.00 93.31 106 PHE A C 1
ATOM 881 O O . PHE A 1 106 ? -3.122 0.437 -6.824 1.00 93.31 106 PHE A O 1
ATOM 888 N N . LYS A 1 107 ? -4.364 0.119 -4.971 1.00 91.00 107 LYS A N 1
ATOM 889 C CA . LYS A 1 107 ? -4.159 -1.331 -4.917 1.00 91.00 107 LYS A CA 1
ATOM 890 C C . LYS A 1 107 ? -4.780 -2.015 -6.136 1.00 91.00 107 LYS A C 1
ATOM 892 O O . LYS A 1 107 ? -4.074 -2.728 -6.837 1.00 91.00 107 LYS A O 1
ATOM 897 N N . ASP A 1 108 ? -6.025 -1.678 -6.470 1.00 92.44 108 ASP A N 1
ATOM 898 C CA . ASP A 1 108 ? -6.725 -2.202 -7.650 1.00 92.44 108 ASP A CA 1
ATOM 899 C C . ASP A 1 108 ? -5.978 -1.840 -8.953 1.00 92.44 108 ASP A C 1
ATOM 901 O O . ASP A 1 108 ? -5.770 -2.687 -9.821 1.00 92.44 108 ASP A O 1
ATOM 905 N N . ALA A 1 109 ? -5.499 -0.596 -9.076 1.00 94.31 109 ALA A N 1
ATOM 906 C CA . ALA A 1 109 ? -4.693 -0.172 -10.223 1.00 94.31 109 ALA A CA 1
ATOM 907 C C . ALA A 1 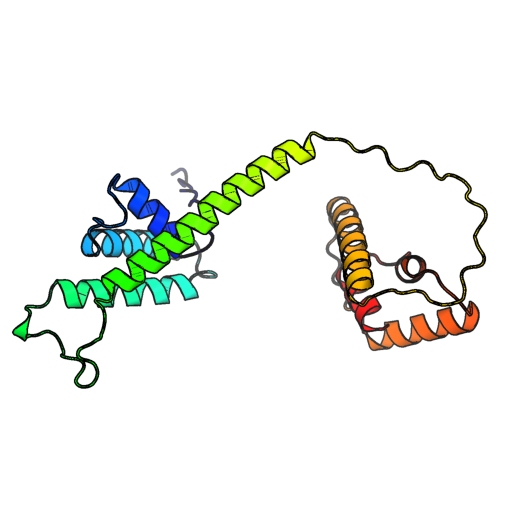109 ? -3.338 -0.900 -10.302 1.00 94.31 109 ALA A C 1
ATOM 909 O O . ALA A 1 109 ? -2.849 -1.181 -11.397 1.00 94.31 109 ALA A O 1
ATOM 910 N N . SER A 1 110 ? -2.727 -1.204 -9.155 1.00 93.44 110 SER A N 1
ATOM 911 C CA . SER A 1 110 ? -1.463 -1.946 -9.095 1.00 93.44 110 SER A CA 1
ATOM 912 C C . SER A 1 110 ? -1.661 -3.395 -9.531 1.00 93.44 110 SER A C 1
ATOM 914 O O . SER A 1 110 ? -0.859 -3.899 -10.314 1.00 93.44 110 SER A O 1
ATOM 916 N N . ASP A 1 111 ? -2.758 -4.029 -9.115 1.00 92.00 111 ASP A N 1
ATOM 917 C CA . ASP A 1 111 ? -3.127 -5.381 -9.546 1.00 92.00 111 ASP A CA 1
ATOM 918 C C . ASP A 1 111 ? -3.381 -5.430 -11.068 1.00 92.00 111 ASP A C 1
ATOM 920 O O . ASP A 1 111 ? -2.939 -6.353 -11.762 1.00 92.00 111 ASP A O 1
ATOM 924 N N . ASP A 1 112 ? -4.032 -4.402 -11.625 1.00 94.50 112 ASP A N 1
ATOM 925 C CA . ASP A 1 112 ? -4.221 -4.267 -13.074 1.00 94.50 112 ASP A CA 1
ATOM 926 C C . ASP A 1 112 ? -2.887 -4.119 -13.825 1.00 94.50 112 ASP A C 1
ATOM 928 O O . ASP A 1 112 ? -2.688 -4.755 -14.869 1.00 94.50 112 ASP A O 1
ATOM 932 N N . LEU A 1 113 ? -1.960 -3.308 -13.302 1.00 95.44 113 LEU A N 1
ATOM 933 C CA . LEU A 1 113 ? -0.614 -3.153 -13.861 1.00 95.44 113 LEU A CA 1
ATOM 934 C C . LEU A 1 113 ? 0.193 -4.448 -13.774 1.00 95.44 113 LEU A C 1
ATOM 936 O O . LEU A 1 113 ? 0.843 -4.812 -14.752 1.00 95.44 113 LEU A O 1
ATOM 940 N N . GLN A 1 114 ? 0.108 -5.170 -12.658 1.00 93.56 114 GLN A N 1
ATOM 941 C CA . GLN A 1 114 ? 0.764 -6.464 -12.486 1.00 93.56 114 GLN A CA 1
ATOM 942 C C . GLN A 1 114 ? 0.252 -7.479 -13.517 1.00 93.56 114 GLN A C 1
ATOM 944 O O . GLN A 1 114 ? 1.033 -8.201 -14.138 1.00 93.56 114 GLN A O 1
ATOM 949 N N . ARG A 1 115 ? -1.059 -7.498 -13.786 1.00 94.56 115 ARG A N 1
ATOM 950 C CA . ARG A 1 115 ? -1.623 -8.331 -14.858 1.00 94.56 115 ARG A CA 1
ATOM 951 C C . ARG A 1 115 ? -1.059 -7.948 -16.230 1.00 94.56 115 ARG A C 1
ATOM 953 O O . ARG A 1 115 ? -0.729 -8.832 -17.017 1.00 94.56 115 ARG A O 1
ATOM 960 N N . LEU A 1 116 ? -0.948 -6.653 -16.529 1.00 94.56 116 LEU A N 1
ATOM 961 C CA . LEU A 1 116 ? -0.368 -6.174 -17.790 1.00 94.56 116 LEU A CA 1
ATOM 962 C C . LEU A 1 116 ? 1.122 -6.517 -17.916 1.00 94.56 116 LEU A C 1
ATOM 964 O O . LEU A 1 116 ? 1.575 -6.846 -19.012 1.00 94.56 116 LEU A O 1
ATOM 968 N N . GLU A 1 117 ? 1.875 -6.454 -16.819 1.00 94.31 117 GLU A N 1
ATOM 969 C CA . GLU A 1 117 ? 3.277 -6.871 -16.762 1.00 94.31 117 GLU A CA 1
ATOM 970 C C . GLU A 1 117 ? 3.419 -8.353 -17.120 1.00 94.31 117 GLU A C 1
ATOM 972 O O . GLU A 1 117 ? 4.175 -8.679 -18.035 1.00 94.31 117 GLU A O 1
ATOM 977 N N . ILE A 1 118 ? 2.629 -9.227 -16.487 1.00 94.31 118 ILE A N 1
ATOM 978 C CA . ILE A 1 118 ? 2.624 -10.675 -16.755 1.00 94.31 118 ILE A CA 1
ATOM 979 C C . ILE A 1 118 ? 2.280 -10.964 -18.223 1.00 94.31 118 ILE A C 1
ATOM 981 O O . ILE A 1 118 ? 2.872 -11.842 -18.852 1.00 94.31 118 ILE A O 1
ATOM 985 N N . GLU A 1 119 ? 1.324 -10.235 -18.802 1.00 93.81 119 GLU A N 1
ATOM 986 C CA . GLU A 1 119 ? 0.995 -10.365 -20.226 1.00 93.81 119 GLU A CA 1
ATOM 987 C C . GLU A 1 119 ? 2.145 -9.895 -21.126 1.00 93.81 119 GLU A C 1
ATOM 989 O O . GLU A 1 119 ? 2.456 -10.537 -22.131 1.00 93.81 119 GLU A O 1
ATOM 994 N N . ARG A 1 120 ? 2.821 -8.803 -20.759 1.00 92.00 120 ARG A N 1
ATOM 995 C CA . ARG A 1 120 ? 3.955 -8.266 -21.517 1.00 92.00 120 ARG A CA 1
ATOM 996 C C . ARG A 1 120 ? 5.195 -9.150 -21.426 1.00 92.00 120 ARG A C 1
ATOM 998 O O . ARG A 1 120 ? 5.931 -9.232 -22.406 1.00 92.00 120 ARG A O 1
ATOM 1005 N N . GLU A 1 121 ? 5.410 -9.831 -20.306 1.00 90.81 121 GLU A N 1
ATOM 1006 C CA . GLU A 1 121 ? 6.507 -10.788 -20.125 1.00 90.81 121 GLU A CA 1
ATOM 1007 C C . GLU A 1 121 ? 6.429 -11.949 -21.133 1.00 90.81 121 GLU A C 1
ATOM 1009 O O . GLU A 1 121 ? 7.453 -12.452 -21.595 1.00 90.81 121 GLU A O 1
ATOM 1014 N N . LYS A 1 122 ? 5.217 -12.311 -21.577 1.00 91.94 122 LYS A N 1
ATOM 1015 C CA . LYS A 1 122 ? 4.992 -13.325 -22.624 1.00 91.94 122 LYS A CA 1
ATOM 1016 C C . LYS A 1 122 ? 5.366 -12.839 -24.032 1.00 91.94 122 LYS A C 1
ATOM 1018 O O . LYS A 1 122 ? 5.379 -13.637 -24.972 1.00 91.94 122 LYS A O 1
ATOM 1023 N N . VAL A 1 123 ? 5.654 -11.547 -24.212 1.00 89.88 123 VAL A N 1
ATOM 1024 C CA . VAL A 1 123 ? 5.980 -10.942 -25.509 1.00 89.88 123 VAL A CA 1
ATOM 1025 C C . VAL A 1 123 ? 7.492 -10.786 -25.659 1.00 89.88 123 VAL A C 1
ATOM 1027 O O . VAL A 1 123 ? 8.115 -9.884 -25.100 1.00 89.88 123 VAL A O 1
ATOM 1030 N N . TYR A 1 124 ? 8.092 -11.621 -26.506 1.00 86.44 124 TYR A N 1
ATOM 1031 C CA . TYR A 1 124 ? 9.513 -11.530 -26.838 1.00 86.44 124 TYR A CA 1
ATOM 1032 C C . TYR A 1 124 ? 9.746 -10.539 -27.980 1.00 86.44 124 TYR A C 1
ATOM 1034 O O . TYR A 1 124 ? 9.312 -10.750 -29.114 1.00 86.44 124 TYR A O 1
ATOM 1042 N N . THR A 1 125 ? 10.471 -9.456 -27.705 1.00 84.69 125 THR A N 1
ATOM 1043 C CA . THR A 1 125 ? 10.870 -8.500 -28.741 1.00 84.69 125 THR A CA 1
ATOM 1044 C C . THR A 1 125 ? 12.132 -8.970 -29.460 1.00 84.69 125 THR A C 1
ATOM 1046 O O . THR A 1 125 ? 13.072 -9.504 -28.866 1.00 84.69 125 THR A O 1
ATOM 1049 N N . ARG A 1 126 ? 12.182 -8.757 -30.779 1.00 80.38 126 ARG A N 1
ATOM 1050 C CA . ARG A 1 126 ? 13.409 -8.969 -31.549 1.00 80.38 126 ARG A CA 1
ATOM 1051 C C . ARG A 1 126 ? 14.369 -7.822 -31.240 1.00 80.38 126 ARG A C 1
ATOM 1053 O O . ARG A 1 126 ? 14.025 -6.664 -31.465 1.00 80.38 126 ARG A O 1
ATOM 1060 N N . ARG A 1 127 ? 15.585 -8.132 -30.780 1.00 74.81 127 ARG A N 1
ATOM 1061 C CA . ARG A 1 127 ? 16.656 -7.125 -30.711 1.00 74.81 127 ARG A CA 1
ATOM 1062 C C . ARG A 1 127 ? 16.863 -6.546 -32.117 1.00 74.81 127 ARG A C 1
ATOM 1064 O O . ARG A 1 127 ? 16.975 -7.345 -33.054 1.00 74.81 127 ARG A O 1
ATOM 1071 N N . PRO A 1 128 ? 16.901 -5.212 -32.290 1.00 71.44 128 PRO A N 1
ATOM 1072 C CA . PRO A 1 128 ? 17.201 -4.622 -33.585 1.00 71.44 128 PRO A CA 1
ATOM 1073 C C . PRO A 1 128 ? 18.497 -5.241 -34.108 1.00 71.44 128 PRO A C 1
ATOM 1075 O O . PRO A 1 128 ? 19.488 -5.315 -33.379 1.00 71.44 128 PRO A O 1
ATOM 1078 N N . GLY A 1 129 ? 18.481 -5.735 -35.347 1.00 67.19 129 GLY A N 1
ATOM 1079 C CA . GLY A 1 129 ? 19.729 -6.087 -36.011 1.00 67.19 129 GLY A CA 1
ATOM 1080 C C . GLY A 1 129 ? 20.597 -4.836 -36.075 1.00 67.19 129 GLY A C 1
ATOM 1081 O O . GLY A 1 129 ? 20.071 -3.741 -36.275 1.00 67.19 129 GLY A O 1
ATOM 1082 N N . SER A 1 130 ? 21.908 -4.978 -35.889 1.00 61.25 130 SER A N 1
ATOM 1083 C CA . SER A 1 130 ? 22.844 -3.896 -36.176 1.00 61.25 130 SER A CA 1
ATOM 1084 C C . SER A 1 130 ? 22.771 -3.619 -37.674 1.00 61.25 130 SER A C 1
ATOM 1086 O O . SER A 1 130 ? 23.426 -4.294 -38.466 1.00 61.25 130 SER A O 1
ATOM 1088 N N . ILE A 1 131 ? 21.913 -2.691 -38.081 1.00 64.56 131 ILE A N 1
ATOM 1089 C CA . ILE A 1 131 ? 21.974 -2.134 -39.423 1.00 64.56 131 ILE A CA 1
ATOM 1090 C C . ILE A 1 131 ? 23.246 -1.284 -39.409 1.00 64.56 131 ILE A C 1
ATOM 1092 O O . ILE A 1 131 ? 23.325 -0.371 -38.581 1.00 64.56 131 ILE A O 1
ATOM 1096 N N . PRO A 1 132 ? 24.266 -1.592 -40.228 1.00 62.69 132 PRO A N 1
ATOM 1097 C CA . PRO A 1 132 ? 25.405 -0.707 -40.388 1.00 62.69 132 PRO A CA 1
ATOM 1098 C C . PRO A 1 132 ? 24.896 0.547 -41.101 1.00 62.69 132 PRO A C 1
ATOM 1100 O O . PRO A 1 132 ? 24.835 0.614 -42.323 1.00 62.69 132 PRO A O 1
ATOM 1103 N N . ILE A 1 133 ? 24.414 1.503 -40.314 1.00 63.34 133 ILE A N 1
ATOM 1104 C CA . ILE A 1 133 ? 24.135 2.856 -40.767 1.00 63.34 133 ILE A CA 1
ATOM 1105 C C . ILE A 1 133 ? 25.491 3.549 -40.721 1.00 63.34 133 ILE A C 1
ATOM 1107 O O . ILE A 1 133 ? 26.105 3.604 -39.651 1.00 63.34 133 ILE A O 1
ATOM 1111 N N . ASP A 1 134 ? 25.976 4.024 -41.869 1.00 65.12 134 ASP A N 1
ATOM 1112 C CA . ASP A 1 134 ? 27.160 4.878 -41.900 1.00 65.12 134 ASP A CA 1
ATOM 1113 C C . ASP A 1 134 ? 26.949 6.020 -40.900 1.00 65.12 134 ASP A C 1
ATOM 1115 O O . ASP A 1 134 ? 25.888 6.655 -40.925 1.00 65.12 134 ASP A O 1
ATOM 1119 N N . PRO A 1 135 ? 27.899 6.265 -39.980 1.00 59.47 135 PRO A N 1
ATOM 1120 C CA . PRO A 1 135 ? 27.738 7.308 -38.988 1.00 59.47 135 PRO A CA 1
ATOM 1121 C C . PRO A 1 135 ? 27.566 8.637 -39.721 1.00 59.47 135 PRO A C 1
ATOM 1123 O O . PRO A 1 135 ? 28.509 9.177 -40.300 1.00 59.47 135 PRO A O 1
ATOM 1126 N N . LEU A 1 136 ? 26.339 9.166 -39.692 1.00 62.72 136 LEU A N 1
ATOM 1127 C CA . LEU A 1 136 ? 26.080 10.564 -40.008 1.00 62.72 136 LEU A CA 1
ATOM 1128 C C . LEU A 1 136 ? 27.079 11.400 -39.197 1.00 62.72 136 LEU A C 1
ATOM 1130 O O . LEU A 1 136 ? 27.359 11.025 -38.053 1.00 62.72 136 LEU A O 1
ATOM 1134 N N . PRO A 1 137 ? 27.631 12.498 -39.747 1.00 58.22 137 PRO A N 1
ATOM 1135 C CA . PRO A 1 137 ? 28.529 13.372 -39.008 1.00 58.22 137 PRO A CA 1
ATOM 1136 C C . PRO A 1 137 ? 27.771 13.949 -37.808 1.00 58.22 137 PRO A C 1
ATOM 1138 O O . PRO A 1 137 ? 27.102 14.976 -37.897 1.00 58.22 137 PRO A O 1
ATOM 1141 N N . MET A 1 138 ? 27.834 13.236 -36.685 1.00 52.16 138 MET A N 1
ATOM 1142 C CA . MET A 1 138 ? 27.331 13.667 -35.397 1.00 52.16 138 MET A CA 1
ATOM 1143 C C . MET A 1 138 ? 28.206 14.846 -34.998 1.00 52.16 138 MET A C 1
ATOM 1145 O O . MET A 1 138 ? 29.333 14.674 -34.538 1.00 52.16 138 MET A O 1
ATOM 1149 N N . GLY A 1 139 ? 27.705 16.063 -35.216 1.00 52.50 139 GLY A N 1
ATOM 1150 C CA . GLY A 1 139 ? 28.204 17.213 -34.475 1.00 52.50 139 GLY A CA 1
ATOM 1151 C C . GLY A 1 139 ? 28.190 16.849 -32.990 1.00 52.50 139 GLY A C 1
ATOM 1152 O O . GLY A 1 139 ? 27.259 16.185 -32.545 1.00 52.50 139 GLY A O 1
ATOM 1153 N N . ASN A 1 140 ? 29.237 17.229 -32.257 1.00 55.19 140 ASN A N 1
ATOM 1154 C CA . ASN A 1 140 ? 29.528 16.876 -30.858 1.00 55.19 140 ASN A CA 1
ATOM 1155 C C . ASN A 1 140 ? 28.465 17.332 -29.823 1.00 55.19 140 ASN A C 1
ATOM 1157 O O . ASN A 1 140 ? 28.800 17.913 -28.794 1.00 55.19 140 ASN A O 1
ATOM 1161 N N . ARG A 1 141 ? 27.179 17.084 -30.053 1.00 52.88 141 ARG A N 1
ATOM 1162 C CA . ARG A 1 141 ? 26.099 17.250 -29.085 1.00 52.88 141 ARG A CA 1
ATOM 1163 C C . ARG A 1 141 ? 25.512 15.880 -28.805 1.00 52.88 141 ARG A C 1
ATOM 1165 O O . ARG A 1 141 ? 24.534 15.466 -29.416 1.00 52.88 141 ARG A O 1
ATOM 1172 N N . LEU A 1 142 ? 26.125 15.186 -27.852 1.00 58.56 142 LEU A N 1
ATOM 1173 C CA . LEU A 1 142 ? 25.372 14.234 -27.051 1.00 58.56 142 LEU A CA 1
ATOM 1174 C C . LEU A 1 142 ? 24.349 15.056 -26.263 1.00 58.56 142 LEU A C 1
ATOM 1176 O O . LEU A 1 142 ? 24.692 15.684 -25.265 1.00 58.56 142 LEU A O 1
ATOM 1180 N N . GLU A 1 143 ? 23.105 15.087 -26.732 1.00 62.53 143 GLU A N 1
ATOM 1181 C CA . GLU A 1 143 ? 21.957 15.508 -25.923 1.00 62.53 143 GLU A CA 1
ATOM 1182 C C . GLU A 1 143 ? 21.621 14.377 -24.946 1.00 62.53 143 GLU A C 1
ATOM 1184 O O . GLU A 1 143 ? 20.578 13.744 -25.034 1.00 62.53 143 GLU A O 1
ATOM 1189 N N . ALA A 1 144 ? 22.574 14.057 -24.070 1.00 66.12 144 ALA A N 1
ATOM 1190 C CA . ALA A 1 144 ? 22.385 13.086 -23.008 1.00 66.12 144 ALA A CA 1
ATOM 1191 C C . ALA A 1 144 ? 21.950 13.835 -21.749 1.00 66.12 144 ALA A C 1
ATOM 1193 O O . ALA A 1 144 ? 22.645 14.738 -21.272 1.00 66.12 144 ALA A O 1
ATOM 1194 N N . SER A 1 145 ? 20.789 13.467 -21.225 1.00 75.12 145 SER A N 1
ATOM 1195 C CA . SER A 1 145 ? 20.282 13.963 -19.954 1.00 75.12 145 SER A CA 1
ATOM 1196 C C . SER A 1 145 ? 20.836 13.135 -18.794 1.00 75.12 145 SER A C 1
ATOM 1198 O O . SER A 1 145 ? 21.213 11.973 -18.950 1.00 75.12 145 SER A O 1
ATOM 1200 N N . ILE A 1 146 ? 20.813 13.699 -17.586 1.00 74.12 146 ILE A N 1
ATOM 1201 C CA . ILE A 1 146 ? 21.104 12.962 -16.346 1.00 74.12 146 ILE A CA 1
ATOM 1202 C C . ILE A 1 146 ? 20.186 11.730 -16.230 1.00 74.12 146 ILE A C 1
ATOM 1204 O O . ILE A 1 146 ? 20.602 10.689 -15.732 1.00 74.12 146 ILE A O 1
ATOM 1208 N N . PHE A 1 147 ? 18.961 11.807 -16.756 1.00 76.56 147 PHE A N 1
ATOM 1209 C CA . PHE A 1 147 ? 18.028 10.679 -16.772 1.00 76.56 147 PHE A CA 1
ATOM 1210 C C . PHE A 1 147 ? 18.498 9.509 -17.647 1.00 76.56 147 PHE A C 1
ATOM 1212 O O . PHE A 1 147 ? 18.291 8.356 -17.268 1.00 76.56 147 PHE A O 1
ATOM 1219 N N . ASP A 1 148 ? 19.190 9.775 -18.757 1.00 78.62 148 ASP A N 1
ATOM 1220 C CA . ASP A 1 148 ? 19.759 8.720 -19.606 1.00 78.62 148 ASP A CA 1
ATOM 1221 C C . ASP A 1 148 ? 20.905 8.006 -18.885 1.00 78.62 148 ASP A C 1
ATOM 1223 O O . ASP A 1 148 ? 21.056 6.786 -18.972 1.00 78.62 148 ASP A O 1
ATOM 1227 N N . LEU A 1 149 ? 21.674 8.765 -18.100 1.00 77.12 149 LEU A 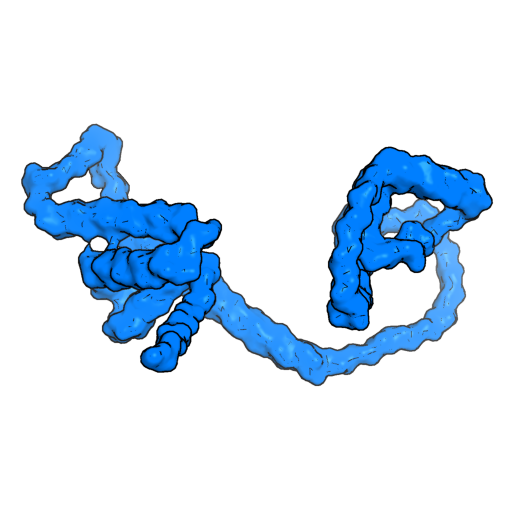N 1
ATOM 1228 C CA . LEU A 1 149 ? 22.741 8.235 -17.262 1.00 77.12 149 LEU A CA 1
ATOM 1229 C C . LEU A 1 149 ? 22.183 7.352 -16.133 1.00 77.12 149 LEU A C 1
ATOM 1231 O O . LEU A 1 149 ? 22.673 6.244 -15.919 1.00 77.12 149 LEU A O 1
ATOM 1235 N N . VAL A 1 150 ? 21.113 7.795 -15.464 1.00 80.50 150 VAL A N 1
ATOM 1236 C CA . VAL A 1 150 ? 20.395 6.992 -14.457 1.00 80.50 150 VAL A CA 1
ATOM 1237 C C . VAL A 1 150 ? 19.837 5.706 -15.078 1.00 80.50 150 VAL A C 1
ATOM 1239 O O . VAL A 1 150 ? 19.973 4.628 -14.496 1.00 80.50 150 VAL A O 1
ATOM 1242 N N . GLY A 1 151 ? 19.262 5.790 -16.281 1.00 81.31 151 GLY A N 1
ATOM 1243 C CA . GLY A 1 151 ? 18.783 4.624 -17.028 1.00 81.31 151 GLY A CA 1
ATOM 1244 C C . GLY A 1 151 ? 19.899 3.619 -17.332 1.00 81.31 151 GLY A C 1
ATOM 1245 O O . GLY A 1 151 ? 19.741 2.423 -17.079 1.00 81.31 151 GLY A O 1
ATOM 1246 N N . ALA A 1 152 ? 21.054 4.104 -17.794 1.00 80.06 152 ALA A N 1
ATOM 1247 C CA . ALA A 1 152 ? 22.218 3.269 -18.084 1.00 80.06 152 ALA A CA 1
ATOM 1248 C C . ALA A 1 152 ? 22.776 2.574 -16.828 1.00 80.06 152 ALA A C 1
ATOM 1250 O O . ALA A 1 152 ? 23.142 1.396 -16.883 1.00 80.06 152 ALA A O 1
ATOM 1251 N N . VAL A 1 153 ? 22.800 3.270 -15.685 1.00 81.75 153 VAL A N 1
ATOM 1252 C CA . VAL A 1 153 ? 23.212 2.690 -14.396 1.00 81.75 153 VAL A CA 1
ATOM 1253 C C . VAL A 1 153 ? 22.236 1.610 -13.941 1.00 81.75 153 VAL A C 1
ATOM 1255 O O . VAL A 1 153 ? 22.674 0.535 -13.535 1.00 81.75 153 VAL A O 1
ATOM 1258 N N . ASN A 1 154 ? 20.927 1.845 -14.053 1.00 81.19 154 ASN A N 1
ATOM 1259 C CA . ASN A 1 154 ? 19.915 0.850 -13.688 1.00 81.19 154 ASN A CA 1
ATOM 1260 C C . ASN A 1 154 ? 20.047 -0.436 -14.512 1.00 81.19 154 ASN A C 1
ATOM 1262 O O . ASN A 1 154 ? 19.953 -1.537 -13.965 1.00 81.19 154 ASN A O 1
ATOM 1266 N N . GLU A 1 155 ? 20.324 -0.322 -15.812 1.00 83.44 155 GLU A N 1
ATOM 1267 C CA . GLU A 1 155 ? 20.552 -1.500 -16.647 1.00 83.44 155 GLU A CA 1
ATOM 1268 C C . GLU A 1 155 ? 21.830 -2.256 -16.246 1.00 83.44 155 GLU A C 1
ATOM 1270 O O . GLU A 1 155 ? 21.846 -3.491 -16.236 1.00 83.44 155 GLU A O 1
ATOM 1275 N N . LEU A 1 156 ? 22.886 -1.537 -15.860 1.00 80.38 156 LEU A N 1
ATOM 1276 C CA . LEU A 1 156 ? 24.126 -2.141 -15.379 1.00 80.38 156 LEU A CA 1
ATOM 1277 C C . LEU A 1 156 ? 23.934 -2.842 -14.025 1.00 80.38 156 LEU A C 1
ATOM 1279 O O . LEU A 1 156 ? 24.375 -3.979 -13.861 1.00 80.38 156 LEU A O 1
ATOM 1283 N N . LEU A 1 157 ? 23.213 -2.217 -13.089 1.00 78.50 157 LEU A N 1
ATOM 1284 C CA . LEU A 1 157 ? 22.870 -2.805 -11.792 1.00 78.50 157 LEU A CA 1
ATOM 1285 C C . LEU A 1 157 ? 22.042 -4.082 -11.945 1.00 78.50 157 LEU A C 1
ATOM 1287 O O . LEU A 1 157 ? 22.302 -5.051 -11.232 1.00 78.50 157 LEU A O 1
ATOM 1291 N N . ARG A 1 158 ? 21.101 -4.128 -12.899 1.00 78.50 158 ARG A N 1
ATOM 1292 C CA . ARG A 1 158 ? 20.329 -5.347 -13.185 1.00 78.50 158 ARG A CA 1
ATOM 1293 C C . ARG A 1 158 ? 21.230 -6.484 -13.670 1.00 78.50 158 ARG A C 1
ATOM 1295 O O . ARG A 1 158 ? 21.148 -7.593 -13.154 1.00 78.50 158 ARG A O 1
ATOM 1302 N N . ARG A 1 159 ? 22.155 -6.196 -14.593 1.00 77.19 159 ARG A N 1
ATOM 1303 C CA . ARG A 1 159 ? 23.130 -7.184 -15.101 1.00 77.19 159 ARG A CA 1
ATOM 1304 C C . ARG A 1 159 ? 24.089 -7.679 -14.017 1.00 77.19 159 ARG A C 1
ATOM 1306 O O . ARG A 1 159 ? 24.487 -8.840 -14.039 1.00 77.19 159 ARG A O 1
ATOM 1313 N N . VAL A 1 160 ? 24.495 -6.804 -13.096 1.00 72.19 160 VAL A N 1
ATOM 1314 C CA . VAL A 1 160 ? 25.347 -7.182 -11.958 1.00 72.19 160 VAL A CA 1
ATOM 1315 C C . VAL A 1 160 ? 24.563 -8.038 -10.969 1.00 72.19 160 VAL A C 1
ATOM 1317 O O . VAL A 1 160 ? 25.071 -9.081 -10.583 1.00 72.19 160 VAL A O 1
ATOM 1320 N N . ALA A 1 161 ? 23.313 -7.690 -10.654 1.00 70.50 161 ALA A N 1
ATOM 1321 C CA . ALA A 1 161 ? 22.452 -8.502 -9.794 1.00 70.50 161 ALA A CA 1
ATOM 1322 C C . ALA A 1 161 ? 22.206 -9.912 -10.369 1.00 70.50 161 ALA A C 1
ATOM 1324 O O . ALA A 1 161 ? 22.276 -10.896 -9.639 1.00 70.50 161 ALA A O 1
ATOM 1325 N N . GLU A 1 162 ? 21.997 -10.033 -11.686 1.00 71.81 162 GLU A N 1
ATOM 1326 C CA . GLU A 1 162 ? 21.895 -11.330 -12.378 1.00 71.81 162 GLU A CA 1
ATOM 1327 C C . GLU A 1 162 ? 23.194 -12.159 -12.266 1.00 71.81 162 GLU A C 1
ATOM 1329 O O . GLU A 1 162 ? 23.146 -13.384 -12.145 1.00 71.81 162 GLU A O 1
ATOM 1334 N N . ARG A 1 163 ? 24.368 -11.508 -12.276 1.00 65.69 163 ARG A N 1
ATOM 1335 C CA . ARG A 1 163 ? 25.680 -12.166 -12.101 1.00 65.69 163 ARG A CA 1
ATOM 1336 C C . ARG A 1 163 ? 25.983 -12.524 -10.645 1.00 65.69 163 ARG A C 1
ATOM 1338 O O . ARG A 1 163 ? 26.576 -13.574 -10.408 1.00 65.69 163 ARG A O 1
ATOM 1345 N N . GLU A 1 164 ? 25.601 -11.671 -9.698 1.00 62.41 164 GLU A N 1
ATOM 1346 C CA . GLU A 1 164 ? 25.719 -11.898 -8.251 1.00 62.41 164 GLU A CA 1
ATOM 1347 C C . GLU A 1 164 ? 24.812 -13.054 -7.811 1.00 62.41 164 GLU A C 1
ATOM 1349 O O . GLU A 1 164 ? 25.260 -13.943 -7.096 1.00 62.41 164 GLU A O 1
ATOM 1354 N N . ALA A 1 165 ? 23.579 -13.139 -8.325 1.00 58.72 165 ALA A N 1
ATOM 1355 C CA . ALA A 1 165 ? 22.685 -14.271 -8.063 1.00 58.72 165 ALA A CA 1
ATOM 1356 C C . ALA A 1 165 ? 23.274 -15.624 -8.524 1.00 58.72 165 ALA A C 1
ATOM 1358 O O . ALA A 1 165 ? 22.940 -16.670 -7.971 1.00 58.72 165 ALA A O 1
ATOM 1359 N N . ALA A 1 166 ? 24.178 -15.611 -9.512 1.00 58.59 166 ALA A N 1
ATOM 1360 C CA . ALA A 1 166 ? 24.878 -16.798 -10.006 1.00 58.59 166 ALA A CA 1
ATOM 1361 C C . ALA A 1 166 ? 26.162 -17.143 -9.221 1.00 58.59 166 ALA A C 1
ATOM 1363 O O . ALA A 1 166 ? 26.704 -18.238 -9.387 1.00 58.59 166 ALA A O 1
ATOM 1364 N N . LYS A 1 167 ? 26.670 -16.232 -8.383 1.00 54.00 167 LYS A N 1
ATOM 1365 C CA . LYS A 1 167 ? 27.884 -16.409 -7.575 1.00 54.00 167 LYS A CA 1
ATOM 1366 C C . LYS A 1 167 ? 27.553 -16.066 -6.126 1.00 54.00 167 LYS A C 1
ATOM 1368 O O . LYS A 1 167 ? 27.669 -14.919 -5.724 1.00 54.00 167 LYS A O 1
ATOM 1373 N N . GLY A 1 168 ? 27.142 -17.066 -5.348 1.00 44.38 168 GLY A N 1
ATOM 1374 C CA . GLY A 1 168 ? 26.739 -16.937 -3.939 1.00 44.38 168 GLY A CA 1
ATOM 1375 C C . GLY A 1 168 ? 27.847 -16.544 -2.947 1.00 44.38 168 GLY A C 1
ATOM 1376 O O . GLY A 1 168 ? 27.844 -17.033 -1.824 1.00 44.38 168 GLY A O 1
ATOM 1377 N N . GLU A 1 169 ? 28.791 -15.689 -3.333 1.00 45.59 169 GLU A N 1
ATOM 1378 C CA . GLU A 1 169 ? 29.797 -15.107 -2.445 1.00 45.59 169 GLU A CA 1
ATOM 1379 C C . GLU A 1 169 ? 29.486 -13.625 -2.230 1.00 45.59 169 GLU A C 1
ATOM 1381 O O . GLU A 1 169 ? 29.736 -12.776 -3.085 1.00 45.59 169 GLU A O 1
ATOM 1386 N N . ILE A 1 170 ? 28.935 -13.318 -1.057 1.00 47.16 170 ILE A N 1
ATOM 1387 C CA . ILE A 1 170 ? 28.828 -11.951 -0.554 1.00 47.16 170 ILE A CA 1
ATOM 1388 C C . ILE A 1 170 ? 30.211 -11.582 -0.016 1.00 47.16 170 ILE A C 1
ATOM 1390 O O . ILE A 1 170 ? 30.578 -11.969 1.091 1.00 47.16 170 ILE A O 1
ATOM 1394 N N . VAL A 1 171 ? 30.987 -10.854 -0.815 1.00 51.00 171 VAL A N 1
ATOM 1395 C CA . VAL A 1 171 ? 32.207 -10.189 -0.350 1.00 51.00 171 VAL A CA 1
ATOM 1396 C C . VAL A 1 171 ? 31.880 -8.707 -0.182 1.00 51.00 171 VAL A C 1
ATOM 1398 O O . VAL A 1 171 ? 31.626 -8.000 -1.159 1.00 51.00 171 VAL A O 1
ATOM 1401 N N . GLU A 1 172 ? 31.849 -8.239 1.067 1.00 46.47 172 GLU A N 1
ATOM 1402 C CA . GLU A 1 172 ? 31.846 -6.808 1.381 1.00 46.47 172 GLU A CA 1
ATOM 1403 C C . GLU A 1 172 ? 33.219 -6.216 1.039 1.00 46.47 172 GLU A C 1
ATOM 1405 O O . GLU A 1 172 ? 34.106 -6.134 1.886 1.00 46.47 172 GLU A O 1
ATOM 1410 N N . ASP A 1 173 ? 33.396 -5.763 -0.199 1.00 55.47 173 ASP A N 1
ATOM 1411 C CA . ASP A 1 173 ? 34.484 -4.838 -0.508 1.00 55.47 173 ASP A CA 1
ATOM 1412 C C . ASP A 1 173 ? 34.003 -3.400 -0.268 1.00 55.47 173 ASP A C 1
ATOM 1414 O O . ASP A 1 173 ? 33.090 -2.892 -0.930 1.00 55.47 173 ASP A O 1
ATOM 1418 N N . ARG A 1 174 ? 34.619 -2.731 0.713 1.00 59.66 174 ARG A N 1
ATOM 1419 C CA . ARG A 1 174 ? 34.418 -1.302 0.989 1.00 59.66 174 ARG A CA 1
ATOM 1420 C C . ARG A 1 174 ? 35.221 -0.477 -0.013 1.00 59.66 174 ARG A C 1
ATOM 1422 O O . ARG A 1 174 ? 36.373 -0.142 0.232 1.00 59.66 174 ARG A O 1
ATOM 1429 N N . TRP A 1 175 ? 34.605 -0.144 -1.140 1.00 66.69 175 TRP A N 1
ATOM 1430 C CA . TRP A 1 175 ? 35.219 0.714 -2.153 1.00 66.69 175 TRP A CA 1
ATOM 1431 C C . TRP A 1 175 ? 35.204 2.182 -1.716 1.00 66.69 175 TRP A C 1
ATOM 1433 O O . TRP A 1 175 ? 34.143 2.738 -1.426 1.00 66.69 175 TRP A O 1
ATOM 1443 N N . SER A 1 176 ? 36.370 2.830 -1.699 1.00 76.56 176 SER A N 1
ATOM 1444 C CA . SER A 1 176 ? 36.470 4.266 -1.440 1.00 76.56 176 SER A CA 1
ATOM 1445 C C . SER A 1 176 ? 36.210 5.071 -2.714 1.00 76.56 176 SER A C 1
ATOM 1447 O O . SER A 1 176 ? 36.824 4.832 -3.757 1.00 76.56 176 SER A O 1
ATOM 1449 N N . ILE A 1 177 ? 35.336 6.079 -2.623 1.00 77.75 177 ILE A N 1
ATOM 1450 C CA . ILE A 1 177 ? 35.047 7.007 -3.731 1.00 77.75 177 ILE A CA 1
ATOM 1451 C C . ILE A 1 177 ? 36.345 7.690 -4.194 1.00 77.75 177 ILE A C 1
ATOM 1453 O O . ILE A 1 177 ? 36.598 7.799 -5.391 1.00 77.75 177 ILE A O 1
ATOM 1457 N N . SER A 1 178 ? 37.220 8.070 -3.257 1.00 77.44 178 SER A N 1
ATOM 1458 C CA . SER A 1 178 ? 38.493 8.740 -3.553 1.00 77.44 178 SER A CA 1
ATOM 1459 C C . SER A 1 178 ? 39.432 7.888 -4.411 1.00 77.44 178 SER A C 1
ATOM 1461 O O . SER A 1 178 ? 40.084 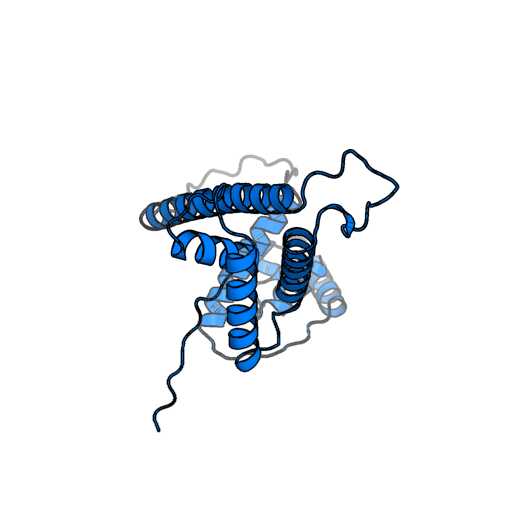8.411 -5.313 1.00 77.44 178 SER A O 1
ATOM 1463 N N . GLU A 1 179 ? 39.480 6.576 -4.174 1.00 79.69 179 GLU A N 1
ATOM 1464 C CA . GLU A 1 179 ? 40.304 5.646 -4.958 1.00 79.69 179 GLU A CA 1
ATOM 1465 C C . GLU A 1 179 ? 39.754 5.489 -6.380 1.00 79.69 179 GLU A C 1
ATOM 1467 O O . GLU A 1 179 ? 40.515 5.473 -7.351 1.00 79.69 179 GLU A O 1
ATOM 1472 N N . LYS A 1 180 ? 38.421 5.452 -6.523 1.00 82.44 180 LYS A N 1
ATOM 1473 C CA . LYS A 1 180 ? 37.756 5.396 -7.831 1.00 82.44 180 LYS A CA 1
ATOM 1474 C C . LYS A 1 180 ? 37.953 6.683 -8.636 1.00 82.44 180 LYS A C 1
ATOM 1476 O O . LYS A 1 180 ? 38.228 6.582 -9.829 1.00 82.44 180 LYS A O 1
ATOM 1481 N N . ILE A 1 181 ? 37.920 7.864 -8.009 1.00 81.69 181 ILE A N 1
ATOM 1482 C CA . ILE A 1 181 ? 38.195 9.147 -8.690 1.00 81.69 181 ILE A CA 1
ATOM 1483 C C . ILE A 1 181 ? 39.599 9.142 -9.310 1.00 81.69 181 ILE A C 1
ATOM 1485 O O . ILE A 1 181 ? 39.771 9.534 -10.468 1.00 81.69 181 ILE A O 1
ATOM 1489 N N . VAL A 1 182 ? 40.610 8.687 -8.560 1.00 84.50 182 VAL A N 1
ATOM 1490 C CA . VAL A 1 182 ? 41.996 8.611 -9.054 1.00 84.50 182 VAL A CA 1
ATOM 1491 C C . VAL A 1 182 ? 42.100 7.621 -10.216 1.00 84.50 182 VAL A C 1
ATOM 1493 O O . VAL A 1 182 ? 42.624 7.977 -11.271 1.00 84.50 182 VAL A O 1
ATOM 1496 N N . ALA A 1 183 ? 41.518 6.427 -10.076 1.00 81.12 183 ALA A N 1
ATOM 1497 C CA . ALA A 1 183 ? 41.537 5.402 -11.119 1.00 81.12 183 ALA A CA 1
ATOM 1498 C C . ALA A 1 183 ? 40.828 5.842 -12.417 1.00 81.12 183 ALA A C 1
ATOM 1500 O O . ALA A 1 183 ? 41.312 5.561 -13.518 1.00 81.12 183 ALA A O 1
ATOM 1501 N N . ILE A 1 184 ? 39.697 6.551 -12.309 1.00 82.56 184 ILE A N 1
ATOM 1502 C CA . ILE A 1 184 ? 38.971 7.099 -13.465 1.00 82.56 184 ILE A CA 1
ATOM 1503 C C . ILE A 1 184 ? 39.810 8.185 -14.146 1.00 82.56 184 ILE A C 1
ATOM 1505 O O . ILE A 1 184 ? 39.943 8.167 -15.371 1.00 82.56 184 ILE A O 1
ATOM 1509 N N . ARG A 1 185 ? 40.426 9.094 -13.375 1.00 81.12 185 ARG A N 1
ATOM 1510 C CA . ARG A 1 185 ? 41.296 10.150 -13.921 1.00 81.12 185 ARG A CA 1
ATOM 1511 C C . ARG A 1 185 ? 42.510 9.592 -14.654 1.00 81.12 185 ARG A C 1
ATOM 1513 O O . ARG A 1 185 ? 42.818 10.079 -15.739 1.00 81.12 185 ARG A O 1
ATOM 1520 N N . GLU A 1 186 ? 43.175 8.578 -14.108 1.00 83.44 186 GLU A N 1
ATOM 1521 C CA . GLU A 1 186 ? 44.322 7.941 -14.769 1.00 83.44 186 GLU A CA 1
ATOM 1522 C C . GLU A 1 186 ? 43.915 7.256 -16.076 1.00 83.44 186 GLU A C 1
ATOM 1524 O O . GLU A 1 186 ? 44.552 7.466 -17.112 1.00 83.44 186 GLU A O 1
ATOM 1529 N N . ARG A 1 187 ? 42.814 6.495 -16.065 1.00 80.75 187 ARG A N 1
ATOM 1530 C CA . ARG A 1 187 ? 42.296 5.833 -17.271 1.00 80.75 187 ARG A CA 1
ATOM 1531 C C . ARG A 1 187 ? 41.875 6.836 -18.341 1.00 80.75 187 ARG A C 1
ATOM 1533 O O . ARG A 1 187 ? 42.186 6.640 -19.517 1.00 80.75 187 ARG A O 1
ATOM 1540 N N . LEU A 1 188 ? 41.198 7.915 -17.951 1.00 82.25 188 LEU A N 1
ATOM 1541 C CA . LEU A 1 188 ? 40.776 8.959 -18.882 1.00 82.25 188 LEU A CA 1
ATOM 1542 C C . LEU A 1 188 ? 41.980 9.739 -19.430 1.00 82.25 188 LEU A C 1
ATOM 1544 O O . LEU A 1 188 ? 42.005 10.060 -20.616 1.00 82.25 188 LEU A O 1
ATOM 1548 N N . GLY A 1 189 ? 43.004 9.971 -18.603 1.00 79.62 189 GLY A N 1
ATOM 1549 C CA . GLY A 1 189 ? 44.259 10.599 -19.015 1.00 79.62 189 GLY A CA 1
ATOM 1550 C C . GLY A 1 189 ? 45.061 9.770 -20.025 1.00 79.62 189 GLY A C 1
ATOM 1551 O O . GLY A 1 189 ? 45.710 10.344 -20.895 1.00 79.62 189 GLY A O 1
ATOM 1552 N N . GLN A 1 190 ? 44.989 8.437 -19.955 1.00 77.25 190 GLN A N 1
ATOM 1553 C CA . GLN A 1 190 ? 45.678 7.537 -20.890 1.00 77.25 190 GLN A CA 1
ATOM 1554 C C . GLN A 1 190 ? 44.902 7.307 -22.197 1.00 77.25 190 GLN A C 1
ATOM 1556 O O . GLN A 1 190 ? 45.506 7.244 -23.266 1.00 77.25 190 GLN A O 1
ATOM 1561 N N . ALA A 1 191 ? 43.574 7.171 -22.130 1.00 73.56 191 ALA A N 1
ATOM 1562 C CA . ALA A 1 191 ? 42.745 6.828 -23.289 1.00 73.56 191 ALA A CA 1
ATOM 1563 C C . ALA A 1 191 ? 42.155 8.049 -24.021 1.00 73.56 191 ALA A C 1
ATOM 1565 O O . ALA A 1 191 ? 41.722 7.929 -25.169 1.00 73.56 191 ALA A O 1
ATOM 1566 N N . GLY A 1 192 ? 42.093 9.218 -23.369 1.00 71.50 192 GLY A N 1
ATOM 1567 C CA . GLY A 1 192 ? 41.485 10.459 -23.871 1.00 71.50 192 GLY A CA 1
ATOM 1568 C C . GLY A 1 192 ? 39.953 10.415 -23.983 1.00 71.50 192 GLY A C 1
ATOM 1569 O O . GLY A 1 192 ? 39.278 11.401 -23.703 1.00 71.50 192 GLY A O 1
ATOM 1570 N N . ARG A 1 193 ? 39.390 9.261 -24.354 1.00 74.19 193 ARG A N 1
ATOM 1571 C CA . ARG A 1 193 ? 37.957 8.955 -24.387 1.00 74.19 193 ARG A CA 1
ATOM 1572 C C . ARG A 1 193 ? 37.737 7.501 -23.981 1.00 74.19 193 ARG A C 1
ATOM 1574 O O . ARG A 1 193 ? 38.469 6.620 -24.421 1.00 74.19 193 ARG A O 1
ATOM 1581 N N . LEU A 1 194 ? 36.712 7.255 -23.178 1.00 77.75 194 LEU A N 1
ATOM 1582 C CA . LEU A 1 194 ? 36.315 5.921 -22.729 1.00 77.75 194 LEU A CA 1
ATOM 1583 C C . LEU A 1 194 ? 34.814 5.770 -22.922 1.00 77.75 194 LEU A C 1
ATOM 1585 O O . LEU A 1 194 ? 34.066 6.739 -22.746 1.00 77.75 194 LEU A O 1
ATOM 1589 N N . LYS A 1 195 ? 34.356 4.570 -23.281 1.00 79.56 195 LYS A N 1
ATOM 1590 C CA . LYS A 1 195 ? 32.916 4.296 -23.244 1.00 79.56 195 LYS A CA 1
ATOM 1591 C C . LYS A 1 195 ? 32.484 4.171 -21.790 1.00 79.56 195 LYS A C 1
ATOM 1593 O O . LYS A 1 195 ? 33.197 3.597 -20.974 1.00 79.56 195 LYS A O 1
ATOM 1598 N N . PHE A 1 196 ? 31.277 4.635 -21.482 1.00 75.56 196 PHE A N 1
ATOM 1599 C CA . PHE A 1 196 ? 30.721 4.547 -20.131 1.00 75.56 196 PHE A CA 1
ATOM 1600 C C . PHE A 1 196 ? 30.759 3.114 -19.579 1.00 75.56 196 PHE A C 1
ATOM 1602 O O . PHE A 1 196 ? 31.173 2.905 -18.450 1.00 75.56 196 PHE A O 1
ATOM 1609 N N . SER A 1 197 ? 30.434 2.111 -20.401 1.00 75.31 197 SER A N 1
ATOM 1610 C CA . SER A 1 197 ? 30.490 0.696 -20.013 1.00 75.31 197 SER A CA 1
ATOM 1611 C C . SER A 1 197 ? 31.895 0.208 -19.635 1.00 75.31 197 SER A C 1
ATOM 1613 O O . SER A 1 197 ? 32.026 -0.619 -18.740 1.00 75.31 197 SER A O 1
ATOM 1615 N N . GLU A 1 198 ? 32.946 0.741 -20.265 1.00 78.69 198 GLU A N 1
ATOM 1616 C CA . GLU A 1 198 ? 34.342 0.332 -20.027 1.00 78.69 198 GLU A CA 1
ATOM 1617 C C . GLU A 1 198 ? 34.845 0.778 -18.640 1.00 78.69 198 GLU A C 1
ATOM 1619 O O . GLU A 1 198 ? 35.796 0.206 -18.097 1.00 78.69 198 GLU A O 1
ATOM 1624 N N . LEU A 1 199 ? 34.182 1.764 -18.019 1.00 77.75 199 LEU A N 1
ATOM 1625 C CA . LEU A 1 199 ? 34.450 2.167 -16.635 1.00 77.75 199 LEU A CA 1
ATOM 1626 C C . LEU A 1 199 ? 34.031 1.089 -15.623 1.00 77.75 199 LEU A C 1
ATOM 1628 O O . LEU A 1 199 ? 34.581 1.047 -14.525 1.00 77.75 199 LEU A O 1
ATOM 1632 N N . PHE A 1 200 ? 33.117 0.190 -16.007 1.00 78.62 200 PHE A N 1
ATOM 1633 C CA . PHE A 1 200 ? 32.526 -0.823 -15.129 1.00 78.62 200 PHE A CA 1
ATOM 1634 C C . PHE A 1 200 ? 32.883 -2.268 -15.514 1.00 78.62 200 PHE A C 1
ATOM 1636 O O . PHE A 1 200 ? 32.432 -3.191 -14.844 1.00 78.62 200 PHE A O 1
ATOM 1643 N N . ASP A 1 201 ? 33.711 -2.502 -16.540 1.00 69.50 201 ASP A N 1
ATOM 1644 C CA . ASP A 1 201 ? 34.076 -3.859 -17.002 1.00 69.50 201 ASP A CA 1
ATOM 1645 C C . ASP A 1 201 ? 34.766 -4.724 -15.925 1.00 69.50 201 ASP A C 1
ATOM 1647 O O . ASP A 1 201 ? 34.760 -5.952 -16.006 1.00 69.50 201 ASP A O 1
ATOM 1651 N N . GLY A 1 202 ? 35.341 -4.095 -14.895 1.00 66.00 202 GLY A N 1
ATOM 1652 C CA . GLY A 1 202 ? 35.935 -4.768 -13.737 1.00 66.00 202 GLY A CA 1
ATOM 1653 C C . GLY A 1 202 ? 35.027 -4.868 -12.511 1.00 66.00 202 GLY A C 1
ATOM 1654 O O . GLY A 1 202 ? 35.450 -5.486 -11.537 1.00 66.00 202 GLY A O 1
ATOM 1655 N N . ALA A 1 203 ? 33.825 -4.280 -12.545 1.00 67.38 203 ALA A N 1
ATOM 1656 C CA . ALA A 1 203 ? 32.964 -4.159 -11.376 1.00 67.38 203 ALA A CA 1
ATOM 1657 C C . ALA A 1 203 ? 32.395 -5.522 -10.963 1.00 67.38 203 ALA A C 1
ATOM 1659 O O . ALA A 1 203 ? 31.701 -6.186 -11.743 1.00 67.38 203 ALA A O 1
ATOM 1660 N N . ARG A 1 204 ? 32.705 -5.948 -9.737 1.00 67.44 204 ARG A N 1
ATOM 1661 C CA . ARG A 1 204 ? 32.319 -7.266 -9.206 1.00 67.44 204 ARG A CA 1
ATOM 1662 C C . ARG A 1 204 ? 31.096 -7.221 -8.309 1.00 67.44 204 ARG A C 1
ATOM 1664 O O . ARG A 1 204 ? 30.454 -8.254 -8.159 1.00 67.44 204 ARG A O 1
ATOM 1671 N N . SER A 1 205 ? 30.781 -6.056 -7.749 1.00 70.38 205 SER A N 1
ATOM 1672 C CA . SER A 1 205 ? 29.656 -5.891 -6.835 1.00 70.38 205 SER A CA 1
ATOM 1673 C C . SER A 1 205 ? 28.854 -4.620 -7.091 1.00 70.38 205 SER A C 1
ATOM 1675 O O . SER A 1 205 ? 29.364 -3.631 -7.632 1.00 70.38 205 SER A O 1
ATOM 1677 N N . ARG A 1 206 ? 27.591 -4.611 -6.648 1.00 71.81 206 ARG A N 1
ATOM 1678 C CA . ARG A 1 206 ? 26.736 -3.406 -6.672 1.00 71.81 206 ARG A CA 1
ATOM 1679 C C . ARG A 1 206 ? 27.381 -2.215 -5.962 1.00 71.81 206 ARG A C 1
ATOM 1681 O O . ARG A 1 206 ? 27.278 -1.093 -6.451 1.00 71.81 206 ARG A O 1
ATOM 1688 N N . GLY A 1 207 ? 28.074 -2.455 -4.847 1.00 75.12 207 GLY A N 1
ATOM 1689 C CA . GLY A 1 207 ? 28.785 -1.411 -4.104 1.00 75.12 207 GLY A CA 1
ATOM 1690 C C . GLY A 1 207 ? 29.886 -0.745 -4.933 1.00 75.12 207 GLY A C 1
ATOM 1691 O O . GLY A 1 207 ? 30.021 0.477 -4.917 1.00 75.12 207 GLY A O 1
ATOM 1692 N N . GLU A 1 208 ? 30.615 -1.526 -5.732 1.00 76.56 208 GLU A N 1
ATOM 1693 C CA . GLU A 1 208 ? 31.647 -1.004 -6.628 1.00 76.56 208 GLU A CA 1
ATOM 1694 C C . GLU A 1 208 ? 31.062 -0.138 -7.750 1.00 76.56 208 GLU A C 1
ATOM 1696 O O . GLU A 1 208 ? 31.627 0.905 -8.091 1.00 76.56 208 GLU A O 1
ATOM 1701 N N . VAL A 1 209 ? 29.918 -0.549 -8.307 1.00 78.06 209 VAL A N 1
ATOM 1702 C CA . VAL A 1 209 ? 29.200 0.213 -9.340 1.00 78.06 209 VAL A CA 1
ATOM 1703 C C . VAL A 1 209 ? 28.759 1.565 -8.794 1.00 78.06 209 VAL A C 1
ATOM 1705 O O . VAL A 1 209 ? 29.012 2.588 -9.427 1.00 78.06 209 VAL A O 1
ATOM 1708 N N . VAL A 1 210 ? 28.151 1.581 -7.605 1.00 79.44 210 VAL A N 1
ATOM 1709 C CA . VAL A 1 210 ? 27.696 2.818 -6.953 1.00 79.44 210 VAL A CA 1
ATOM 1710 C C . VAL A 1 210 ? 28.881 3.731 -6.632 1.00 79.44 210 VAL A C 1
ATOM 1712 O O . VAL A 1 210 ? 28.834 4.915 -6.954 1.00 79.44 210 VAL A O 1
ATOM 1715 N N . ALA A 1 211 ? 29.970 3.197 -6.075 1.00 79.38 211 ALA A N 1
ATOM 1716 C CA . ALA A 1 211 ? 31.165 3.985 -5.767 1.00 79.38 211 ALA A CA 1
ATOM 1717 C C . ALA A 1 211 ? 31.836 4.565 -7.026 1.00 79.38 211 ALA A C 1
ATOM 1719 O O . ALA A 1 211 ? 32.279 5.710 -7.016 1.00 79.38 211 ALA A O 1
ATOM 1720 N N . THR A 1 212 ? 31.885 3.797 -8.120 1.00 81.62 212 THR A N 1
ATOM 1721 C CA . THR A 1 212 ? 32.444 4.247 -9.409 1.00 81.62 212 THR A CA 1
ATOM 1722 C C . THR A 1 212 ? 31.550 5.299 -10.064 1.00 81.62 212 THR A C 1
ATOM 1724 O O . THR A 1 212 ? 32.053 6.240 -10.669 1.00 81.62 212 THR A O 1
ATOM 1727 N N . PHE A 1 213 ? 30.231 5.178 -9.907 1.00 81.81 213 PHE A N 1
ATOM 1728 C CA . PHE A 1 213 ? 29.278 6.171 -10.390 1.00 81.81 213 PHE A CA 1
ATOM 1729 C C . PHE A 1 213 ? 29.370 7.496 -9.626 1.00 81.81 213 PHE A C 1
ATOM 1731 O O . PHE A 1 213 ? 29.397 8.551 -10.245 1.00 81.81 213 PHE A O 1
ATOM 1738 N N . LEU A 1 214 ? 29.475 7.448 -8.295 1.00 80.31 214 LEU A N 1
ATOM 1739 C CA . LEU A 1 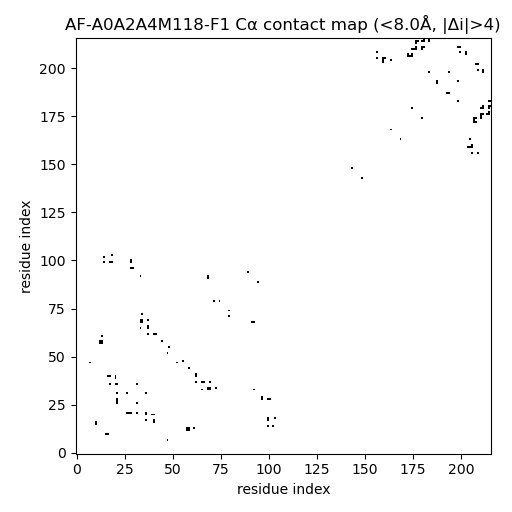214 ? 29.658 8.641 -7.456 1.00 80.31 214 LEU A CA 1
ATOM 1740 C C . LEU A 1 214 ? 31.011 9.341 -7.672 1.00 80.31 214 LEU A C 1
ATOM 1742 O O . LEU A 1 214 ? 31.191 10.470 -7.226 1.00 80.31 214 LEU A O 1
ATOM 1746 N N . ALA A 1 215 ? 31.965 8.658 -8.304 1.00 80.38 215 ALA A N 1
ATOM 1747 C CA . ALA A 1 215 ? 33.304 9.158 -8.592 1.00 80.38 215 ALA A CA 1
ATOM 1748 C C . ALA A 1 215 ? 33.447 9.833 -9.974 1.00 80.38 215 ALA A C 1
ATOM 1750 O O . ALA A 1 215 ? 34.528 10.355 -10.264 1.00 80.38 215 ALA A O 1
ATOM 1751 N N . LEU A 1 216 ? 32.411 9.788 -10.823 1.00 74.56 216 LEU A N 1
ATOM 1752 C CA . LEU A 1 216 ? 32.331 10.499 -12.110 1.00 74.56 216 LEU A CA 1
ATOM 1753 C C . LEU A 1 216 ? 31.996 11.981 -11.911 1.00 74.56 216 LEU A C 1
ATOM 1755 O O . LEU A 1 216 ? 32.637 12.803 -12.606 1.00 74.56 216 LEU A O 1
#

Foldseek 3Di:
DDPPPPDDDDAPALLSVLLVLCVVVVDDLVPDDLLVSLVVLVVVLVVVCVPDDPPCPRSVVVNVLSVVLNVQVPDDPVPRPPPVPDPPPPRSSVVSSVVSVVVVVVVVVVVVVVVVVVVVVPDDDDDDDPPPDPDDPPDPDPPDDVVNVVVVLVVVQVVLVVVCVVPVDDDPDPDALVVLLVVVVVVCVVPVDDDPVRSCPPPNDPNSSVSNVSSD

Mean predicted aligned error: 17.74 Å